Protein AF-0000000075579201 (afdb_homodimer)

Secondary structure (DSSP, 8-state):
-PEEEEEEEEES-TTSTTPPEEEEEEEE--SPPB-HHHHHHHHHTT-SS-HHHHHHHHHHHHHHHHHHHHTT--EEETTTEEEEEEEEE--BSSGGG--GGGEEEEEEEEEE-GGG-EES---STT----EEEHHHHHHHHHHTTSS--------/-PEEEEEEEEES-TTSTTPPEEEEEEEE--SPPB-HHHHHHHHHTT-SS-HHHHHHHHHHHHHHHHHHHHTT--EEETTTEEEEEEEEE--BSSGGG--GGGEEEEEEEEEE-GGG-EES---STT----EEEHHHHHHHHHHTTSS--------

Foldseek 3Di:
DAWEWEKDWDAPDPVDPPHDIDIDIDTDDDDDDDDLLNVLVVVVVPDPDDSVVSSVVVVVVVVVCVVCQVVVDWDADPPFWIKHKDFDFPDDPDPVPDDPVRGPDMDIDTDTDPPLCLPCPPPDPPNHHHYDYPVRVVVVVVVVVPPPPPPPPPD/DAWEWEKDWDAPDPVDPPHDIDIDIDTDDDDDDDDLLNVLVVVVVPDPDDSVVSSVVVVVVVVVCVVCQVVVDWDADPPFWIKHKDFDFPDDPDPVPDDPVRGPDMDIDTDTDPVPCLPCPPPDPPSHHHYDYPVVVVVVVVVVVPPPPPPPPPD

pLDDT: mean 82.5, std 19.42, range [20.27, 98.06]

InterPro domains:
  IPR000119 Histone-like DNA-binding protein [PTHR33175] (36-120)
  IPR005902 Putative DNA-binding protein, HU-related [TIGR01201] (18-127)
  IPR010992 Integration host factor (IHF)-like DNA-binding domain superfamily [G3DSA:4.10.520.10] (34-120)
  IPR010992 Integration host factor (IHF)-like DNA-binding domain superfamily [SSF47729] (37-117)
  IPR041607 HU domain fused to wHTH, Ig, or Glycine-rich motif [PF18291] (1-119)

Radius of gyration: 24.43 Å; Cα contacts (8 Å, |Δi|>4): 561; chains: 2; bounding box: 94×56×60 Å

Sequence (310 aa):
MSVIFKTVKRPSDPRVENSPKRYYPQLITLGRSVDLKFIAQKIQDRSSLSVGDIKSTIQNFVEKLKEQLLEGKAVNIEGLGVFMLAAKSKGSEKQEDITAKSVDSVRIYFQANKELKITKTATRAGEKLDLISLDDYLKGAADGGNGDIVDDPTAMSVIFKTVKRPSDPRVENSPKRYYPQLITLGRSVDLKFIAQKIQDRSSLSVGDIKSTIQNFVEKLKEQLLEGKAVNIEGLGVFMLAAKSKGSEKQEDITAKSVDSVRIYFQANKELKITKTATRAGEKLDLISLDDYLKGAADGGNGDIVDDPTA

Structure (mmCIF, N/CA/C/O backbone):
data_AF-0000000075579201-model_v1
#
loop_
_entity.id
_entity.type
_entity.pdbx_description
1 polymer 'Viral histone-like protein'
#
loop_
_atom_site.group_PDB
_atom_site.id
_atom_site.type_symbol
_atom_site.label_atom_id
_atom_site.label_alt_id
_atom_site.label_comp_id
_atom_site.label_asym_id
_atom_site.label_entity_id
_atom_site.label_seq_id
_atom_site.pdbx_PDB_ins_code
_atom_site.Cartn_x
_atom_site.Cartn_y
_atom_site.Cartn_z
_atom_site.occupancy
_atom_site.B_iso_or_equiv
_atom_site.auth_seq_id
_atom_site.auth_comp_id
_atom_site.auth_asym_id
_atom_site.auth_atom_id
_atom_site.pdbx_PDB_model_num
ATOM 1 N N . MET A 1 1 ? 22.312 -4.531 -6.254 1 67.44 1 MET A N 1
ATOM 2 C CA . MET A 1 1 ? 22.062 -3.125 -6.555 1 67.44 1 MET A CA 1
ATOM 3 C C . MET A 1 1 ? 21.562 -2.379 -5.32 1 67.44 1 MET A C 1
ATOM 5 O O . MET A 1 1 ? 21.172 -3 -4.332 1 67.44 1 MET A O 1
ATOM 9 N N . SER A 1 2 ? 21.953 -1.063 -5.242 1 80.62 2 SER A N 1
ATOM 10 C CA . SER A 1 2 ? 21.734 -0.195 -4.09 1 80.62 2 SER A CA 1
ATOM 11 C C . SER A 1 2 ? 20.453 0.618 -4.254 1 80.62 2 SER A C 1
ATOM 13 O O . SER A 1 2 ? 19.953 0.787 -5.367 1 80.62 2 SER A O 1
ATOM 15 N N . VAL A 1 3 ? 19.812 0.886 -3.139 1 90.81 3 VAL A N 1
ATOM 16 C CA . VAL A 1 3 ? 18.688 1.815 -3.104 1 90.81 3 VAL A CA 1
ATOM 17 C C . VAL A 1 3 ? 19.219 3.252 -3.072 1 90.81 3 VAL A C 1
ATOM 19 O O . VAL A 1 3 ? 20.109 3.576 -2.299 1 90.81 3 VAL A O 1
ATOM 22 N N . ILE A 1 4 ? 18.703 4.039 -3.951 1 93.5 4 ILE A N 1
ATOM 23 C CA . ILE A 1 4 ? 19.188 5.406 -4.109 1 93.5 4 ILE A CA 1
ATOM 24 C C . ILE A 1 4 ? 18.25 6.367 -3.369 1 93.5 4 ILE A C 1
ATOM 26 O O . ILE A 1 4 ? 17.031 6.207 -3.402 1 93.5 4 ILE A O 1
ATOM 30 N N . PHE A 1 5 ? 18.938 7.34 -2.756 1 95 5 PHE A N 1
ATOM 31 C CA . PHE A 1 5 ? 18.109 8.375 -2.145 1 95 5 PHE A CA 1
ATOM 32 C C . PHE A 1 5 ? 18.562 9.758 -2.586 1 95 5 PHE A C 1
ATOM 34 O O . PHE A 1 5 ? 19.719 9.953 -2.947 1 95 5 PHE A O 1
ATOM 41 N N . LYS A 1 6 ? 17.641 10.68 -2.58 1 96.31 6 LYS A N 1
ATOM 42 C CA . LYS A 1 6 ? 17.922 12.102 -2.77 1 96.31 6 LY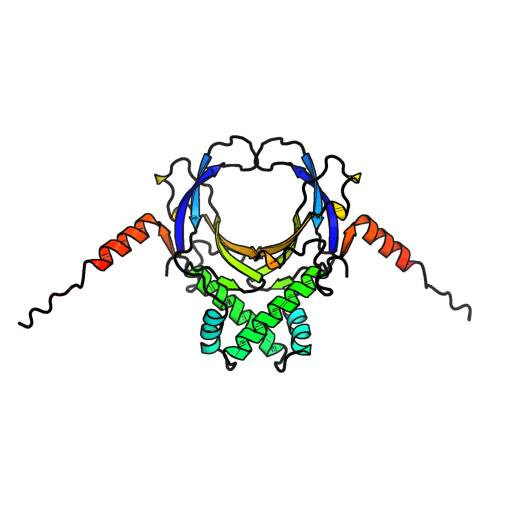S A CA 1
ATOM 43 C C . LYS A 1 6 ? 17.484 12.914 -1.562 1 96.31 6 LYS A C 1
ATOM 45 O O . LYS A 1 6 ? 16.734 12.414 -0.708 1 96.31 6 LYS A O 1
ATOM 50 N N . THR A 1 7 ? 17.969 14.094 -1.478 1 96.62 7 THR A N 1
ATOM 51 C CA . THR A 1 7 ? 17.594 14.969 -0.372 1 96.62 7 THR A CA 1
ATOM 52 C C . THR A 1 7 ? 16.469 15.906 -0.787 1 96.62 7 THR A C 1
ATOM 54 O O . THR A 1 7 ? 16.531 16.547 -1.839 1 96.62 7 THR A O 1
ATOM 57 N N . VAL A 1 8 ? 15.414 15.914 0.035 1 95.75 8 VAL A N 1
ATOM 58 C CA . VAL A 1 8 ? 14.273 16.781 -0.27 1 95.75 8 VAL A CA 1
ATOM 59 C C . VAL A 1 8 ? 13.953 17.656 0.943 1 95.75 8 VAL A C 1
ATOM 61 O O . VAL A 1 8 ? 14.211 17.266 2.084 1 95.75 8 VAL A O 1
ATOM 64 N N . LYS A 1 9 ? 13.43 18.828 0.609 1 94.44 9 LYS A N 1
ATOM 65 C CA . LYS A 1 9 ? 13 19.75 1.657 1 94.44 9 LYS A CA 1
ATOM 66 C C . LYS A 1 9 ? 11.492 19.672 1.874 1 94.44 9 LYS A C 1
ATOM 68 O O . LYS A 1 9 ? 10.711 19.812 0.928 1 94.44 9 LYS A O 1
ATOM 73 N N . ARG A 1 10 ? 11.078 19.328 3.125 1 91.31 10 ARG A N 1
ATOM 74 C CA . ARG A 1 10 ? 9.664 19.203 3.459 1 91.31 10 ARG A CA 1
ATOM 75 C C . ARG A 1 10 ? 9.367 19.828 4.816 1 91.31 10 ARG A C 1
ATOM 77 O O . ARG A 1 10 ? 10.266 19.953 5.656 1 91.31 10 ARG A O 1
ATOM 84 N N . PRO A 1 11 ? 8.148 20.25 4.934 1 86.12 11 PRO A N 1
ATOM 85 C CA . PRO A 1 11 ? 7.801 20.719 6.277 1 86.12 11 PRO A CA 1
ATOM 86 C C . PRO A 1 11 ? 7.98 19.625 7.344 1 86.12 11 PRO A C 1
ATOM 88 O O . PRO A 1 11 ? 7.723 18.453 7.086 1 86.12 11 PRO A O 1
ATOM 91 N N . SER A 1 12 ? 8.477 19.953 8.539 1 82.31 12 SER A N 1
ATOM 92 C CA . SER A 1 12 ? 8.742 19 9.617 1 82.31 12 SER A CA 1
ATOM 93 C C . SER A 1 12 ? 7.453 18.406 10.164 1 82.31 12 SER A C 1
ATOM 95 O O . SER A 1 12 ? 7.438 17.266 10.625 1 82.31 12 SER A O 1
ATOM 97 N N . ASP A 1 13 ? 6.477 19.172 10.18 1 74.62 13 ASP A N 1
ATOM 98 C CA . ASP A 1 13 ? 5.145 18.703 10.57 1 74.62 13 ASP A CA 1
ATOM 99 C C . ASP A 1 13 ? 4.09 19.172 9.57 1 74.62 13 ASP A C 1
ATOM 101 O O . ASP A 1 13 ? 3.682 20.328 9.57 1 74.62 13 ASP A O 1
ATOM 105 N N . PRO A 1 14 ? 3.703 18.203 8.734 1 70.12 14 PRO A N 1
ATOM 106 C CA . PRO A 1 14 ? 2.764 18.594 7.68 1 70.12 14 PRO A CA 1
ATOM 107 C C . PRO A 1 14 ? 1.422 19.062 8.234 1 70.12 14 PRO A C 1
ATOM 109 O O . PRO A 1 14 ? 0.652 19.719 7.52 1 70.12 14 PRO A O 1
ATOM 112 N N . ARG A 1 15 ? 1.251 18.844 9.523 1 65.94 15 ARG A N 1
ATOM 113 C CA . ARG A 1 15 ? -0.019 19.203 10.148 1 65.94 15 ARG A CA 1
ATOM 114 C C . ARG A 1 15 ? 0.004 20.656 10.641 1 65.94 15 ARG A C 1
ATOM 116 O O . ARG A 1 15 ? -1.045 21.234 10.93 1 65.94 15 ARG A O 1
ATOM 123 N N . VAL A 1 16 ? 1.229 21.266 10.922 1 67.19 16 VAL A N 1
ATOM 124 C CA . VAL A 1 16 ? 1.395 22.609 11.445 1 67.19 16 VAL A CA 1
ATOM 125 C C . VAL A 1 16 ? 1.751 23.562 10.305 1 67.19 16 VAL A C 1
ATOM 127 O O . VAL A 1 16 ? 2.756 23.375 9.617 1 67.19 16 VAL A O 1
ATOM 130 N N . GLU A 1 17 ? 0.795 24.469 10.023 1 69.88 17 GLU A N 1
ATOM 131 C CA . GLU A 1 17 ? 1.064 25.469 9 1 69.88 17 GLU A CA 1
ATOM 132 C C . GLU A 1 17 ? 2.371 26.219 9.273 1 69.88 17 GLU A C 1
ATOM 134 O O . GLU A 1 17 ? 2.65 26.578 10.414 1 69.88 17 GLU A O 1
ATOM 139 N N . ASN A 1 18 ? 3.229 26.328 8.242 1 75.69 18 ASN A N 1
ATOM 140 C CA . ASN A 1 18 ? 4.484 27.078 8.258 1 75.69 18 ASN A CA 1
ATOM 141 C C . ASN A 1 18 ? 5.52 26.406 9.156 1 75.69 18 ASN A C 1
ATOM 143 O O . ASN A 1 18 ? 6.355 27.078 9.758 1 75.69 18 ASN A O 1
ATOM 147 N N . SER A 1 19 ? 5.258 25.203 9.453 1 80.69 19 SER A N 1
ATOM 148 C CA . SER A 1 19 ? 6.293 24.484 10.18 1 80.69 19 SER A CA 1
ATOM 149 C C . SER A 1 19 ? 7.652 24.625 9.508 1 80.69 19 SER A C 1
ATOM 151 O O . SER A 1 19 ? 7.734 24.766 8.281 1 80.69 19 SER A O 1
ATOM 153 N N . PRO A 1 20 ? 8.641 24.781 10.406 1 86 20 PRO A N 1
ATOM 154 C CA . PRO A 1 20 ? 9.977 24.859 9.805 1 86 20 PRO A CA 1
ATOM 155 C C . PRO A 1 20 ? 10.266 23.703 8.844 1 86 20 PRO A C 1
ATOM 157 O O . PRO A 1 20 ? 9.859 22.578 9.102 1 86 20 PRO A O 1
ATOM 160 N N . LYS A 1 21 ? 10.766 24.094 7.742 1 91.56 21 LYS A N 1
ATOM 161 C CA . LYS A 1 21 ? 11.141 23.078 6.77 1 91.56 21 LYS A CA 1
ATOM 162 C C . LYS A 1 21 ? 12.445 22.391 7.168 1 91.56 21 LYS A C 1
ATOM 164 O O . LYS A 1 21 ? 13.312 23 7.793 1 91.56 21 LYS A O 1
ATOM 169 N N . ARG A 1 22 ? 12.406 21.047 6.906 1 94.44 22 ARG A N 1
ATOM 170 C CA . ARG A 1 22 ? 13.602 20.234 7.137 1 94.44 22 ARG A CA 1
ATOM 171 C C . ARG A 1 22 ? 13.938 19.406 5.906 1 94.44 22 ARG A C 1
ATOM 173 O O . ARG A 1 22 ? 13.148 19.328 4.965 1 94.44 22 ARG A O 1
ATOM 180 N N . TYR A 1 23 ? 15.219 18.938 6.012 1 96.38 23 TYR A N 1
ATOM 181 C CA . TYR A 1 23 ? 15.672 18.109 4.898 1 96.38 23 TYR A CA 1
ATOM 182 C C . TYR A 1 23 ? 15.539 16.625 5.238 1 96.38 23 TYR A C 1
ATOM 184 O O . TYR A 1 23 ? 15.859 16.203 6.352 1 96.38 23 TYR A O 1
ATOM 192 N N . TYR A 1 24 ? 15 15.844 4.273 1 96.44 24 TYR A N 1
ATOM 193 C CA . TYR A 1 24 ? 14.766 14.414 4.449 1 96.44 24 TYR A CA 1
ATOM 194 C C . TYR A 1 24 ? 15.336 13.617 3.283 1 96.44 24 TYR A C 1
ATOM 196 O O . TYR A 1 24 ? 15.367 14.102 2.148 1 96.44 24 TYR A O 1
ATOM 204 N N . PRO A 1 25 ? 15.797 12.414 3.609 1 95.44 25 PRO A N 1
ATOM 205 C CA . PRO A 1 25 ? 16.125 11.516 2.506 1 95.44 25 PRO A CA 1
ATOM 206 C C . PRO A 1 25 ? 14.898 10.875 1.866 1 95.44 25 PRO A C 1
ATOM 208 O O . PRO A 1 25 ? 14.039 10.344 2.572 1 95.44 25 PRO A O 1
ATOM 211 N N . GLN A 1 26 ? 14.797 10.969 0.574 1 95.88 26 GLN A N 1
ATOM 212 C CA . GLN A 1 26 ? 13.719 10.336 -0.178 1 95.88 26 GLN A CA 1
ATOM 213 C C . GLN A 1 26 ? 14.258 9.266 -1.121 1 95.88 26 GLN A C 1
ATOM 215 O O . GLN A 1 26 ? 15.141 9.539 -1.938 1 95.88 26 GLN A O 1
ATOM 220 N N . LEU A 1 27 ? 13.68 8.109 -0.909 1 93.75 27 LEU A N 1
ATOM 221 C CA . LEU A 1 27 ? 14.117 7.051 -1.812 1 93.75 27 LEU A CA 1
ATOM 222 C C . LEU A 1 27 ? 13.531 7.25 -3.205 1 93.75 27 LEU A C 1
ATOM 224 O O . LEU A 1 27 ? 12.359 7.609 -3.346 1 93.75 27 LEU A O 1
ATOM 228 N N . ILE A 1 28 ? 14.422 7.004 -4.191 1 92.31 28 ILE A N 1
ATOM 229 C CA . ILE A 1 28 ? 13.945 7.152 -5.562 1 92.31 28 ILE A CA 1
ATOM 230 C C . ILE A 1 28 ? 14.312 5.914 -6.375 1 92.31 28 ILE A C 1
ATOM 232 O O . ILE A 1 28 ? 15.289 5.227 -6.062 1 92.31 28 ILE A O 1
ATOM 236 N N . THR A 1 29 ? 13.508 5.562 -7.227 1 91.31 29 THR A N 1
ATOM 237 C CA . THR A 1 29 ? 13.758 4.477 -8.172 1 91.31 29 THR A CA 1
ATOM 238 C C . THR A 1 29 ? 14.25 5.027 -9.508 1 91.31 29 THR A C 1
ATOM 240 O O . THR A 1 29 ? 13.586 5.867 -10.125 1 91.31 29 THR A O 1
ATOM 243 N N . LEU A 1 30 ? 15.5 4.523 -9.812 1 83.75 30 LEU A N 1
ATOM 244 C CA . LEU A 1 30 ? 16.047 4.961 -11.094 1 83.75 30 LEU A CA 1
ATOM 245 C C . LEU A 1 30 ? 15.789 3.928 -12.18 1 83.75 30 LEU A C 1
ATOM 247 O O . LEU A 1 30 ? 16.016 2.73 -11.977 1 83.75 30 LEU A O 1
ATOM 251 N N . GLY A 1 31 ? 15.141 4.312 -13.211 1 81.31 31 GLY A N 1
ATOM 252 C CA . GLY A 1 31 ? 14.852 3.398 -14.305 1 81.31 31 GLY A CA 1
ATOM 253 C C . GLY A 1 31 ? 13.406 2.945 -14.336 1 81.31 31 GLY A C 1
ATOM 254 O O . GLY A 1 31 ? 12.555 3.521 -13.656 1 81.31 31 GLY A O 1
ATOM 255 N N . ARG A 1 32 ? 13.195 1.964 -15.172 1 80.69 32 ARG A N 1
ATOM 256 C CA . ARG A 1 32 ? 11.828 1.502 -15.391 1 80.69 32 ARG A CA 1
ATOM 257 C C . ARG A 1 32 ? 11.383 0.57 -14.266 1 80.69 32 ARG A C 1
ATOM 259 O O . ARG A 1 32 ? 12.203 -0.121 -13.664 1 80.69 32 ARG A O 1
ATOM 266 N N . SER A 1 33 ? 10.172 0.585 -13.914 1 88.5 33 SER A N 1
ATOM 267 C CA . SER A 1 33 ? 9.562 -0.327 -12.953 1 88.5 33 SER A CA 1
ATOM 268 C C . SER A 1 33 ? 9.539 -1.757 -13.477 1 88.5 33 SER A C 1
ATOM 270 O O . SER A 1 33 ? 9.531 -1.975 -14.695 1 88.5 33 SER A O 1
ATOM 272 N N . VAL A 1 34 ? 9.672 -2.643 -12.57 1 95.5 34 VAL A N 1
ATOM 273 C CA . VAL A 1 34 ? 9.547 -4.07 -12.844 1 95.5 34 VAL A CA 1
ATOM 274 C C . VAL A 1 34 ? 8.07 -4.449 -12.938 1 95.5 34 VAL A C 1
ATOM 276 O O . VAL A 1 34 ? 7.25 -3.965 -12.156 1 95.5 34 VAL A O 1
ATOM 279 N N . ASP A 1 35 ? 7.82 -5.297 -13.945 1 96.81 35 ASP A N 1
ATOM 280 C CA . ASP A 1 35 ? 6.43 -5.715 -14.094 1 96.81 35 ASP A CA 1
ATOM 281 C C . ASP A 1 35 ? 6.258 -7.188 -13.734 1 96.81 35 ASP A C 1
ATOM 283 O O . ASP A 1 35 ? 7.219 -7.852 -13.336 1 96.81 35 ASP A O 1
ATOM 287 N N . LEU A 1 36 ? 5.027 -7.637 -13.875 1 97.19 36 LEU A N 1
ATOM 288 C CA . LEU A 1 36 ? 4.676 -8.992 -13.469 1 97.19 36 LEU A CA 1
ATOM 289 C C . LEU A 1 36 ? 5.414 -10.023 -14.312 1 97.19 36 LEU A C 1
ATOM 291 O O . LEU A 1 36 ? 5.797 -11.086 -13.812 1 97.19 36 LEU A O 1
ATOM 295 N N . LYS A 1 37 ? 5.574 -9.742 -15.562 1 97 37 LYS A N 1
ATOM 296 C CA . LYS A 1 37 ? 6.27 -10.68 -16.438 1 97 37 LYS A CA 1
ATOM 297 C C . LYS A 1 37 ? 7.688 -10.945 -15.945 1 97 37 LYS A C 1
ATOM 299 O O . LYS A 1 37 ? 8.125 -12.094 -15.883 1 97 37 LYS A O 1
ATOM 304 N N . PHE A 1 38 ? 8.398 -9.906 -15.672 1 96.5 38 PHE A N 1
ATOM 305 C CA . PHE A 1 38 ? 9.766 -10.031 -15.164 1 96.5 38 PHE A CA 1
ATOM 306 C C . PHE A 1 38 ? 9.789 -10.859 -13.883 1 96.5 38 PHE A C 1
ATOM 308 O O . PHE A 1 38 ? 10.609 -11.781 -13.758 1 96.5 38 PHE A O 1
ATOM 315 N N . ILE A 1 39 ? 8.914 -10.586 -12.969 1 97.19 39 ILE A N 1
ATOM 316 C CA . ILE A 1 39 ? 8.875 -11.281 -11.688 1 97.19 39 ILE A CA 1
ATOM 317 C C . ILE A 1 39 ? 8.539 -12.75 -11.906 1 97.19 39 ILE A C 1
ATOM 319 O O . ILE A 1 39 ? 9.125 -13.633 -11.273 1 97.19 39 ILE A O 1
ATOM 323 N N . ALA A 1 40 ? 7.594 -12.961 -12.805 1 98 40 ALA A N 1
ATOM 324 C CA . ALA A 1 40 ? 7.199 -14.336 -13.102 1 98 40 ALA A CA 1
ATOM 325 C C . ALA A 1 40 ? 8.375 -15.148 -13.641 1 98 40 ALA A C 1
ATOM 327 O O . ALA A 1 40 ? 8.531 -16.328 -13.305 1 98 40 ALA A O 1
ATOM 328 N N . GLN A 1 41 ? 9.18 -14.555 -14.43 1 97.5 41 GLN A N 1
ATOM 329 C CA . GLN A 1 41 ? 10.367 -15.211 -14.961 1 97.5 41 GLN A CA 1
ATOM 330 C C . GLN A 1 41 ? 11.344 -15.57 -13.844 1 97.5 41 GLN A C 1
ATOM 332 O O . GLN A 1 41 ? 11.938 -16.656 -13.852 1 97.5 41 GLN A O 1
ATOM 337 N N . LYS A 1 42 ? 11.469 -14.688 -12.922 1 96.31 42 LYS A N 1
ATOM 338 C CA . LYS A 1 42 ? 12.359 -14.945 -11.789 1 96.31 42 LYS A CA 1
ATOM 339 C C . LYS A 1 42 ? 11.812 -16.078 -10.914 1 96.31 42 LYS A C 1
ATOM 341 O O . LYS A 1 42 ? 12.586 -16.891 -10.391 1 96.31 42 LYS A O 1
ATOM 346 N N . ILE A 1 43 ? 10.539 -16.078 -10.773 1 96.81 43 ILE A N 1
ATOM 347 C CA . ILE A 1 43 ? 9.914 -17.109 -9.961 1 96.81 43 ILE A CA 1
ATOM 348 C C . ILE A 1 43 ? 10.086 -18.469 -10.633 1 96.81 43 ILE A C 1
ATOM 350 O O . ILE A 1 43 ? 10.297 -19.484 -9.953 1 96.81 43 ILE A O 1
ATOM 354 N N . GLN A 1 44 ? 9.953 -18.516 -11.922 1 96.5 44 GLN A N 1
ATOM 355 C CA . GLN A 1 44 ? 10.023 -19.75 -12.68 1 96.5 44 GLN A CA 1
ATOM 356 C C . GLN A 1 44 ? 11.336 -20.484 -12.414 1 96.5 44 GLN A C 1
ATOM 358 O O . GLN A 1 44 ? 11.375 -21.719 -12.43 1 96.5 44 GLN A O 1
ATOM 363 N N . ASP A 1 45 ? 12.375 -19.766 -12.102 1 92.62 45 ASP A N 1
ATOM 364 C CA . ASP A 1 45 ? 13.68 -20.359 -11.828 1 92.62 45 ASP A CA 1
ATOM 365 C C . ASP A 1 45 ? 13.609 -21.344 -10.672 1 92.62 45 ASP A C 1
ATOM 367 O O . ASP A 1 45 ? 14.422 -22.266 -10.578 1 92.62 45 ASP A O 1
ATOM 371 N N . ARG A 1 46 ? 12.555 -21.219 -9.844 1 90.69 46 ARG A N 1
ATOM 372 C CA . ARG A 1 46 ? 12.445 -22.062 -8.656 1 90.69 46 ARG A CA 1
ATOM 373 C C . ARG A 1 46 ? 11.078 -22.75 -8.594 1 90.69 46 ARG A C 1
ATOM 375 O O . ARG A 1 46 ? 10.617 -23.109 -7.516 1 90.69 46 ARG A O 1
ATOM 382 N N . SER A 1 47 ? 10.422 -22.719 -9.648 1 93.56 47 SER A N 1
ATOM 383 C CA . SER A 1 47 ? 9.078 -23.297 -9.68 1 93.56 47 SER A CA 1
ATOM 384 C C . SER A 1 47 ? 8.898 -24.219 -10.875 1 93.56 47 SER A C 1
ATOM 386 O O . SER A 1 47 ? 9.5 -24.016 -11.93 1 93.56 47 SER A O 1
ATOM 388 N N . SER A 1 48 ? 8.047 -25.234 -10.789 1 93.56 48 SER A N 1
ATOM 389 C CA . SER A 1 48 ? 7.711 -26.141 -11.883 1 93.56 48 SER A CA 1
ATOM 390 C C . SER A 1 48 ? 6.637 -25.531 -12.789 1 93.56 48 SER A C 1
ATOM 392 O O . SER A 1 48 ? 6.352 -26.062 -13.859 1 93.56 48 SER A O 1
ATOM 394 N N . LEU A 1 49 ? 6.133 -24.469 -12.414 1 95.75 49 LEU A N 1
ATOM 395 C CA . LEU A 1 49 ? 5.07 -23.828 -13.188 1 95.75 49 LEU A CA 1
ATOM 396 C C . LEU A 1 49 ? 5.656 -23.016 -14.336 1 95.75 49 LEU A C 1
ATOM 398 O O . LEU A 1 49 ? 6.777 -22.516 -14.234 1 95.75 49 LEU A O 1
ATOM 402 N N . SER A 1 50 ? 4.895 -22.906 -15.391 1 95.44 50 SER A N 1
ATOM 403 C CA . SER A 1 50 ? 5.289 -22.047 -16.5 1 95.44 50 SER A CA 1
ATOM 404 C C . SER A 1 50 ? 5.145 -20.578 -16.141 1 95.44 50 SER A C 1
ATOM 406 O O . SER A 1 50 ? 4.426 -20.234 -15.195 1 95.44 50 SER A O 1
ATOM 408 N N . VAL A 1 51 ? 5.816 -19.734 -16.891 1 97.12 51 VAL A N 1
ATOM 409 C CA . VAL A 1 51 ? 5.703 -18.297 -16.719 1 97.12 51 VAL A CA 1
ATOM 410 C C . VAL A 1 51 ? 4.246 -17.859 -16.875 1 97.12 51 VAL A C 1
ATOM 412 O O . VAL A 1 51 ? 3.75 -17.016 -16.125 1 97.12 51 VAL A O 1
ATOM 415 N N . GLY A 1 52 ? 3.545 -18.469 -17.859 1 96.12 52 GLY A N 1
ATOM 416 C CA . GLY A 1 52 ? 2.135 -18.188 -18.078 1 96.12 52 GLY A CA 1
ATOM 417 C C . GLY A 1 52 ? 1.263 -18.547 -16.891 1 96.12 52 GLY A C 1
ATOM 418 O O . GLY A 1 52 ? 0.368 -17.781 -16.516 1 96.12 52 GLY A O 1
ATOM 419 N N . ASP A 1 53 ? 1.518 -19.672 -16.266 1 95.62 53 ASP A N 1
ATOM 420 C CA . ASP A 1 53 ? 0.75 -20.125 -15.109 1 95.62 53 ASP A CA 1
ATOM 421 C C . ASP A 1 53 ? 0.99 -19.203 -13.906 1 95.62 53 ASP A C 1
ATOM 423 O O . ASP A 1 53 ? 0.056 -18.875 -13.172 1 95.62 53 ASP A O 1
ATOM 427 N N . ILE A 1 54 ? 2.252 -18.812 -13.688 1 97.62 54 ILE A N 1
ATOM 428 C CA . ILE A 1 54 ? 2.605 -17.922 -12.586 1 97.62 54 ILE A CA 1
ATOM 429 C C . ILE A 1 54 ? 1.897 -16.578 -12.75 1 97.62 54 ILE A C 1
ATOM 431 O O . ILE A 1 54 ? 1.245 -16.094 -11.82 1 97.62 54 ILE A O 1
ATOM 435 N N . LYS A 1 55 ? 1.953 -16.031 -13.891 1 97.44 55 LYS A N 1
ATOM 436 C CA . LYS A 1 55 ? 1.301 -14.766 -14.172 1 97.44 55 LYS A CA 1
ATOM 437 C C . LYS A 1 55 ? -0.207 -14.859 -13.953 1 97.44 55 LYS A C 1
ATOM 439 O O . LYS A 1 55 ? -0.803 -13.977 -13.32 1 97.44 55 LYS A O 1
ATOM 444 N N . SER A 1 56 ? -0.741 -15.883 -14.469 1 96.5 56 SER A N 1
ATOM 445 C CA . SER A 1 56 ? -2.184 -16.062 -14.344 1 96.5 56 SER A CA 1
ATOM 446 C C . SER A 1 56 ? -2.598 -16.203 -12.883 1 96.5 56 SER A C 1
ATOM 448 O O . SER A 1 56 ? -3.627 -15.664 -12.469 1 96.5 56 SER A O 1
ATOM 450 N N . THR A 1 57 ? -1.854 -16.953 -12.141 1 97.44 57 THR A N 1
ATOM 451 C CA . THR A 1 57 ? -2.152 -17.141 -10.727 1 97.44 57 THR A CA 1
ATOM 452 C C . THR A 1 57 ? -2.111 -15.812 -9.977 1 97.44 57 THR A C 1
ATOM 454 O O . THR A 1 57 ? -3.008 -15.508 -9.188 1 97.44 57 THR A O 1
ATOM 457 N N . ILE A 1 58 ? -1.127 -14.961 -10.227 1 97.69 58 ILE A N 1
ATOM 458 C CA . ILE A 1 58 ? -0.976 -13.68 -9.539 1 97.69 58 ILE A CA 1
ATOM 459 C C . ILE A 1 58 ? -2.084 -12.727 -9.969 1 97.69 58 ILE A C 1
ATOM 461 O O . ILE A 1 58 ? -2.66 -12.016 -9.141 1 97.69 58 ILE A O 1
ATOM 465 N N . GLN A 1 59 ? -2.395 -12.797 -11.227 1 96.38 59 GLN A N 1
ATOM 466 C CA . GLN A 1 59 ? -3.482 -11.953 -11.703 1 96.38 59 GLN A CA 1
ATOM 467 C C . GLN A 1 59 ? -4.816 -12.367 -11.086 1 96.38 59 GLN A C 1
ATOM 469 O O . GLN A 1 59 ? -5.648 -11.516 -10.758 1 96.38 59 GLN A O 1
ATOM 474 N N . ASN A 1 60 ? -5.02 -13.68 -11.016 1 96.94 60 ASN A N 1
ATOM 475 C CA . ASN A 1 60 ? -6.211 -14.172 -10.328 1 96.94 60 ASN A CA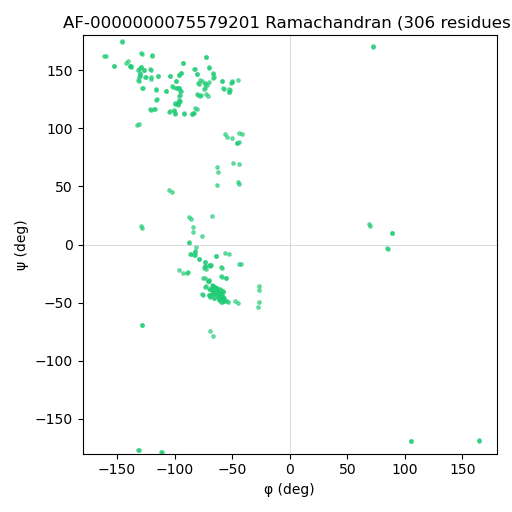 1
ATOM 476 C C . ASN A 1 60 ? -6.242 -13.711 -8.875 1 96.94 60 ASN A C 1
ATOM 478 O O . ASN A 1 60 ? -7.301 -13.367 -8.352 1 96.94 60 ASN A O 1
ATOM 482 N N . PHE A 1 61 ? -5.078 -13.75 -8.258 1 97.44 61 PHE A N 1
ATOM 483 C CA . PHE A 1 61 ? -4.969 -13.266 -6.891 1 97.44 61 PHE A CA 1
ATOM 484 C C . PHE A 1 61 ? -5.387 -11.805 -6.793 1 97.44 61 PHE A C 1
ATOM 486 O O . PHE A 1 61 ? -6.148 -11.43 -5.898 1 97.44 61 PHE A O 1
ATOM 493 N N . VAL A 1 62 ? -4.945 -10.953 -7.711 1 95.31 62 VAL A N 1
ATOM 494 C CA . VAL A 1 62 ? -5.273 -9.531 -7.727 1 95.31 62 VAL A CA 1
ATOM 495 C C . VAL A 1 62 ? -6.785 -9.352 -7.832 1 95.31 62 VAL A C 1
ATOM 497 O O . VAL A 1 62 ? -7.375 -8.547 -7.105 1 95.31 62 VAL A O 1
ATOM 500 N N . GLU A 1 63 ? -7.406 -10.117 -8.68 1 93.75 63 GLU A N 1
ATOM 501 C CA . GLU A 1 63 ? -8.852 -10.016 -8.875 1 93.75 63 GLU A CA 1
ATOM 502 C C . GLU A 1 63 ? -9.609 -10.43 -7.621 1 93.75 63 GLU A C 1
ATOM 504 O O . GLU A 1 63 ? -10.547 -9.75 -7.207 1 93.75 63 GLU A O 1
ATOM 509 N N . LYS A 1 64 ? -9.195 -11.531 -7.043 1 95.06 64 LYS A N 1
ATOM 510 C CA . LYS A 1 64 ? -9.875 -12.008 -5.844 1 95.06 64 LYS A CA 1
ATOM 511 C C . LYS A 1 64 ? -9.625 -11.078 -4.664 1 95.06 64 LYS A C 1
ATOM 513 O O . LYS A 1 64 ? -10.508 -10.891 -3.82 1 95.06 64 LYS A O 1
ATOM 518 N N . LEU A 1 65 ? -8.422 -10.555 -4.559 1 95 65 LEU A N 1
ATOM 519 C CA . LEU A 1 65 ? -8.117 -9.539 -3.553 1 95 65 LEU A CA 1
ATOM 520 C C . LEU A 1 65 ? -9.094 -8.367 -3.645 1 95 65 LEU A C 1
ATOM 522 O O . LEU A 1 65 ? -9.703 -7.988 -2.645 1 95 65 LEU A O 1
ATOM 526 N N . LYS A 1 66 ? -9.258 -7.887 -4.824 1 91.69 66 LYS A N 1
ATOM 527 C CA . LYS A 1 66 ? -10.164 -6.758 -5.039 1 91.69 66 LYS A CA 1
ATOM 528 C C . LYS A 1 66 ? -11.594 -7.113 -4.652 1 91.69 66 LYS A C 1
ATOM 530 O O . LYS A 1 66 ? -12.297 -6.305 -4.047 1 91.69 66 LYS A O 1
ATOM 535 N N . GLU A 1 67 ? -11.969 -8.297 -5.039 1 90.81 67 GLU A N 1
ATOM 536 C CA . GLU A 1 67 ? -13.312 -8.758 -4.703 1 90.81 67 GLU A CA 1
ATOM 537 C C . GLU A 1 67 ? -13.539 -8.75 -3.193 1 90.81 67 GLU A C 1
ATOM 539 O O . GLU A 1 67 ? -14.586 -8.305 -2.717 1 90.81 67 GLU A O 1
ATOM 544 N N . GLN A 1 68 ? -12.555 -9.281 -2.451 1 92.31 68 GLN A N 1
ATOM 545 C CA . GLN A 1 68 ? -12.672 -9.328 -0.998 1 92.31 68 GLN A CA 1
ATOM 546 C C . GLN A 1 68 ? -12.711 -7.926 -0.404 1 92.31 68 GLN A C 1
ATOM 548 O O . GLN A 1 68 ? -13.453 -7.668 0.546 1 92.31 68 GLN A O 1
ATOM 553 N N . LEU A 1 69 ? -11.953 -6.996 -0.922 1 92.06 69 LEU A N 1
ATOM 554 C CA . LEU A 1 69 ? -11.938 -5.621 -0.443 1 92.06 69 LEU A CA 1
ATOM 555 C C . LEU A 1 69 ? -13.281 -4.945 -0.678 1 92.06 69 LEU A C 1
ATOM 557 O O . LEU A 1 69 ? -13.773 -4.215 0.184 1 92.06 69 LEU A O 1
ATOM 561 N N . LEU A 1 70 ? -13.875 -5.219 -1.793 1 87.62 70 LEU A N 1
ATOM 562 C CA . LEU A 1 70 ? -15.156 -4.617 -2.139 1 87.62 70 LEU A CA 1
ATOM 563 C C . LEU A 1 70 ? -16.266 -5.16 -1.25 1 87.62 70 LEU A C 1
ATOM 565 O O . LEU A 1 70 ? -17.344 -4.566 -1.164 1 87.62 70 LEU A O 1
ATOM 569 N N . GLU A 1 71 ? -15.961 -6.266 -0.646 1 87.69 71 GLU A N 1
ATOM 570 C CA . GLU A 1 71 ? -16.906 -6.828 0.319 1 87.69 71 GLU A CA 1
ATOM 571 C C . GLU A 1 71 ? -16.672 -6.258 1.715 1 87.69 71 GLU A C 1
ATOM 573 O O . GLU A 1 71 ? -17.297 -6.684 2.68 1 87.69 71 GLU A O 1
ATOM 578 N N . GLY A 1 72 ? -15.711 -5.348 1.789 1 88.75 72 GLY A N 1
ATOM 579 C CA . GLY A 1 72 ? -15.469 -4.68 3.059 1 88.75 72 GLY A CA 1
ATOM 580 C C . GLY A 1 72 ? -14.477 -5.41 3.939 1 88.75 72 GLY A C 1
ATOM 581 O O . GLY A 1 72 ? -14.367 -5.117 5.133 1 88.75 72 GLY A O 1
ATOM 582 N N . LYS A 1 73 ? -13.836 -6.402 3.396 1 93.06 73 LYS A N 1
ATOM 583 C CA . LYS A 1 73 ? -12.859 -7.176 4.164 1 93.06 73 LYS A CA 1
ATOM 584 C C . LYS A 1 73 ? -11.453 -6.617 3.992 1 93.06 73 LYS A C 1
ATOM 586 O O . LYS A 1 73 ? -11.188 -5.875 3.045 1 93.06 73 LYS A O 1
ATOM 591 N N . ALA A 1 74 ? -10.656 -6.902 4.945 1 95.88 74 ALA A N 1
ATOM 592 C CA . ALA A 1 74 ? -9.211 -6.699 4.82 1 95.88 74 ALA A CA 1
ATOM 593 C C . ALA A 1 74 ? -8.516 -7.992 4.406 1 95.88 74 ALA A C 1
ATOM 595 O O . ALA A 1 74 ? -8.938 -9.086 4.785 1 95.88 74 ALA A O 1
ATOM 596 N N . VAL A 1 75 ? -7.488 -7.824 3.633 1 96.56 75 VAL A N 1
ATOM 597 C CA . VAL A 1 75 ? -6.727 -8.984 3.193 1 96.56 75 VAL A CA 1
ATOM 598 C C . VAL A 1 75 ? -5.293 -8.898 3.717 1 96.56 75 VAL A C 1
ATOM 600 O O . VAL A 1 75 ? -4.555 -7.977 3.361 1 96.56 75 VAL A O 1
ATOM 603 N N . ASN A 1 76 ? -4.934 -9.852 4.551 1 95.81 76 ASN A N 1
ATOM 604 C CA . ASN A 1 76 ? -3.6 -9.883 5.141 1 95.81 76 ASN A CA 1
ATOM 605 C C . ASN A 1 76 ? -2.719 -10.945 4.48 1 95.81 76 ASN A C 1
ATOM 607 O O . ASN A 1 76 ? -2.992 -12.141 4.59 1 95.81 76 ASN A O 1
ATOM 611 N N . ILE A 1 77 ? -1.705 -10.516 3.822 1 95.75 77 ILE A N 1
ATOM 612 C CA . ILE A 1 77 ? -0.735 -11.406 3.205 1 95.75 77 ILE A CA 1
ATOM 613 C C . ILE A 1 77 ? 0.511 -11.508 4.082 1 95.75 77 ILE A C 1
ATOM 615 O O . ILE A 1 77 ? 1.252 -10.531 4.227 1 95.75 77 ILE A O 1
ATOM 619 N N . GLU A 1 78 ? 0.698 -12.664 4.547 1 92.06 78 GLU A N 1
ATOM 620 C CA . GLU A 1 78 ? 1.849 -12.883 5.418 1 92.06 78 GLU A CA 1
ATOM 621 C C . GLU A 1 78 ? 3.15 -12.508 4.715 1 92.06 78 GLU A C 1
ATOM 623 O O . GLU A 1 78 ? 3.361 -12.859 3.553 1 92.06 78 GLU A O 1
ATOM 628 N N . GLY A 1 79 ? 3.973 -11.781 5.465 1 90.19 79 GLY A N 1
ATOM 629 C CA . GLY A 1 79 ? 5.277 -11.391 4.949 1 90.19 79 GLY A CA 1
ATOM 630 C C . GLY A 1 79 ? 5.234 -10.133 4.105 1 90.19 79 GLY A C 1
ATOM 631 O O . GLY A 1 79 ? 6.273 -9.641 3.66 1 90.19 79 GLY A O 1
ATOM 632 N N . LEU A 1 80 ? 4.121 -9.633 3.914 1 93.56 80 LEU A N 1
ATOM 633 C CA . LEU A 1 80 ? 3.988 -8.453 3.07 1 93.56 80 LEU A CA 1
ATOM 634 C C . LEU A 1 80 ? 3.201 -7.355 3.785 1 93.56 80 LEU A C 1
ATOM 636 O O . LEU A 1 80 ? 3.773 -6.352 4.207 1 93.56 80 LEU A O 1
ATOM 640 N N . GLY A 1 81 ? 1.908 -7.617 3.957 1 94.44 81 GLY A N 1
ATOM 641 C CA . GLY A 1 81 ? 1.115 -6.574 4.586 1 94.44 81 GLY A CA 1
ATOM 642 C C . GLY A 1 81 ? -0.378 -6.77 4.41 1 94.44 81 GLY A C 1
ATOM 643 O O . GLY A 1 81 ? -0.825 -7.848 4.012 1 94.44 81 GLY A O 1
ATOM 644 N N . VAL A 1 82 ? -1.078 -5.711 4.766 1 95.31 82 VAL A N 1
ATOM 645 C CA . VAL A 1 82 ? -2.535 -5.766 4.77 1 95.31 82 VAL A CA 1
ATOM 646 C C . VAL A 1 82 ? -3.094 -4.781 3.744 1 95.31 82 VAL A C 1
ATOM 648 O O . VAL A 1 82 ? -2.654 -3.631 3.676 1 95.31 82 VAL A O 1
ATOM 651 N N . PHE A 1 83 ? -4.066 -5.277 2.945 1 95.06 83 PHE A N 1
ATOM 652 C CA . PHE A 1 83 ? -4.801 -4.449 1.996 1 95.06 83 PHE A CA 1
ATOM 653 C C . PHE A 1 83 ? -6.18 -4.098 2.539 1 95.06 83 PHE A C 1
ATOM 655 O O . PHE A 1 83 ? -6.879 -4.957 3.08 1 95.06 83 PHE A O 1
ATOM 662 N N . MET A 1 84 ? -6.52 -2.877 2.371 1 93.88 84 MET A N 1
ATOM 663 C CA . MET A 1 84 ? -7.809 -2.352 2.812 1 93.88 84 MET A CA 1
ATOM 664 C C . MET A 1 84 ? -8.312 -1.276 1.859 1 93.88 84 MET A C 1
ATOM 666 O O . MET A 1 84 ? -7.641 -0.933 0.888 1 93.88 84 MET A O 1
ATOM 670 N N . LEU A 1 85 ? -9.539 -0.837 2.139 1 91.88 85 LEU A N 1
ATOM 671 C CA . LEU A 1 85 ? -10.07 0.295 1.388 1 91.88 85 LEU A CA 1
ATOM 672 C C . LEU A 1 85 ? -10.031 1.57 2.225 1 91.88 85 LEU A C 1
ATOM 674 O O . LEU A 1 85 ? -10.203 1.523 3.443 1 91.88 85 LEU A O 1
ATOM 678 N N . ALA A 1 86 ? -9.797 2.615 1.584 1 91.56 86 ALA A N 1
ATOM 679 C CA . ALA A 1 86 ? -9.836 3.934 2.213 1 91.56 86 ALA A CA 1
ATOM 680 C C . ALA A 1 86 ? -10.789 4.867 1.468 1 91.56 86 ALA A C 1
ATOM 682 O O . ALA A 1 86 ? -10.852 4.844 0.236 1 91.56 86 ALA A O 1
ATOM 683 N N . ALA A 1 87 ? -11.469 5.707 2.197 1 90.5 87 ALA A N 1
ATOM 684 C CA . ALA A 1 87 ? -12.43 6.648 1.624 1 90.5 87 ALA A CA 1
ATOM 685 C C . ALA A 1 87 ? -11.789 8.016 1.401 1 90.5 87 ALA A C 1
ATOM 687 O O . ALA A 1 87 ? -11.031 8.5 2.246 1 90.5 87 ALA A O 1
ATOM 688 N N . LYS A 1 88 ? -12.078 8.484 0.258 1 90.19 88 LYS A N 1
ATOM 689 C CA . LYS A 1 88 ? -11.805 9.891 0.012 1 90.19 88 LYS A CA 1
ATOM 690 C C . LYS A 1 88 ? -13.039 10.742 0.273 1 90.19 88 LYS A C 1
ATOM 692 O O . LYS A 1 88 ? -14.141 10.406 -0.173 1 90.19 88 LYS A O 1
ATOM 697 N N . SER A 1 89 ? -12.836 11.844 1.031 1 91.44 89 SER A N 1
ATOM 698 C CA . SER A 1 89 ? -13.961 12.695 1.395 1 91.44 89 SER A CA 1
ATOM 699 C C . SER A 1 89 ? -13.516 14.141 1.621 1 91.44 89 SER A C 1
ATOM 701 O O . SER A 1 89 ? -12.359 14.391 1.967 1 91.44 89 SER A O 1
ATOM 703 N N . LYS A 1 90 ? -14.445 15.109 1.429 1 91.06 90 LYS A N 1
ATOM 704 C CA . LYS A 1 90 ? -14.18 16.516 1.719 1 91.06 90 LYS A CA 1
ATOM 705 C C . LYS A 1 90 ? -14.469 16.844 3.182 1 91.06 90 LYS A C 1
ATOM 707 O O . LYS A 1 90 ? -14.086 17.906 3.676 1 91.06 90 LYS A O 1
ATOM 712 N N . GLY A 1 91 ? -15.031 15.852 3.766 1 93.5 91 GLY A N 1
ATOM 713 C CA . GLY A 1 91 ? -15.383 16.078 5.156 1 93.5 91 GLY A CA 1
ATOM 714 C C . GLY A 1 91 ? -16.562 17.016 5.332 1 93.5 91 GLY A C 1
ATOM 715 O O . GLY A 1 91 ? -17.094 17.531 4.348 1 93.5 91 GLY A O 1
ATOM 716 N N . SER A 1 92 ? -17.094 17.141 6.582 1 95.44 92 SER A N 1
ATOM 717 C CA . SER A 1 92 ? -18.188 18.031 6.938 1 95.44 92 SER A CA 1
ATOM 718 C C . SER A 1 92 ? -17.984 18.641 8.32 1 95.44 92 SER A C 1
ATOM 720 O O . SER A 1 92 ? -17.234 18.094 9.133 1 95.44 92 SER A O 1
ATOM 722 N N . GLU A 1 93 ? -18.578 19.734 8.555 1 94.88 93 GLU A N 1
ATOM 723 C CA . GLU A 1 93 ? -18.469 20.391 9.844 1 94.88 93 GLU A CA 1
ATOM 724 C C . GLU A 1 93 ? -19.281 19.672 10.914 1 94.88 93 GLU A C 1
ATOM 726 O O . GLU A 1 93 ? -18.906 19.688 12.094 1 94.88 93 GLU A O 1
ATOM 731 N N . LYS A 1 94 ? -20.328 19.047 10.453 1 95.5 94 LYS A N 1
ATOM 732 C CA . LYS A 1 94 ? -21.203 18.375 11.406 1 95.5 94 LYS A CA 1
ATOM 733 C C . LYS A 1 94 ? -21.172 16.859 11.203 1 95.5 94 LYS A C 1
ATOM 735 O O . LYS A 1 94 ? -21.141 16.391 10.062 1 95.5 94 LYS A O 1
ATOM 740 N N . GLN A 1 95 ? -21.281 16.156 12.336 1 95.31 95 GLN A N 1
ATOM 741 C CA . GLN A 1 95 ? -21.25 14.695 12.32 1 95.31 95 GLN A CA 1
ATOM 742 C C . GLN A 1 95 ? -22.453 14.125 11.578 1 95.31 95 GLN A C 1
ATOM 744 O O . GLN A 1 95 ? -22.328 13.141 10.844 1 95.31 95 GLN A O 1
ATOM 749 N N . GLU A 1 96 ? -23.562 14.703 11.727 1 94.5 96 GLU A N 1
ATOM 750 C CA . GLU A 1 96 ? -24.828 14.203 11.164 1 94.5 96 GLU A CA 1
ATOM 751 C C . GLU A 1 96 ? -24.828 14.32 9.648 1 94.5 96 GLU A C 1
ATOM 753 O O . GLU A 1 96 ? -25.625 13.664 8.969 1 94.5 96 GLU A O 1
ATOM 758 N N . ASP A 1 97 ? -23.938 15.148 9.117 1 96.25 97 ASP A N 1
ATOM 759 C CA . ASP A 1 97 ? -23.875 15.383 7.68 1 96.25 97 ASP A CA 1
ATOM 760 C C . ASP A 1 97 ? -23.078 14.281 6.977 1 96.25 97 ASP A C 1
ATOM 762 O O . ASP A 1 97 ? -23.125 14.172 5.75 1 96.25 97 ASP A O 1
ATOM 766 N N . ILE A 1 98 ? -22.453 13.445 7.738 1 96.44 98 ILE A N 1
ATOM 767 C CA . ILE A 1 98 ? -21.656 12.375 7.148 1 96.44 98 ILE A CA 1
ATOM 768 C C . ILE A 1 98 ? -22.562 11.195 6.801 1 96.44 98 ILE A C 1
ATOM 770 O O . ILE A 1 98 ? -23.156 10.578 7.688 1 96.44 98 ILE A O 1
ATOM 774 N N . THR A 1 99 ? -22.688 10.945 5.52 1 93.88 99 THR A N 1
ATOM 775 C CA . THR A 1 99 ? -23.438 9.828 4.973 1 93.88 99 THR A CA 1
ATOM 776 C C . THR A 1 99 ? -22.609 9.086 3.92 1 93.88 99 THR A C 1
ATOM 778 O O . THR A 1 99 ? -21.438 9.398 3.709 1 93.88 99 THR A O 1
ATOM 781 N N . ALA A 1 100 ? -23.25 8.102 3.332 1 90.5 100 ALA A N 1
ATOM 782 C CA . ALA A 1 100 ? -22.594 7.371 2.256 1 90.5 100 ALA A CA 1
ATOM 783 C C . ALA A 1 100 ? -22.234 8.305 1.105 1 90.5 100 ALA A C 1
ATOM 785 O O . ALA A 1 100 ? -21.219 8.094 0.419 1 90.5 100 ALA A O 1
ATOM 786 N N . LYS A 1 101 ? -22.969 9.344 0.979 1 90.25 101 LYS A N 1
ATOM 787 C CA . LYS A 1 101 ? -22.75 10.297 -0.106 1 90.25 101 LYS A CA 1
ATOM 788 C C . LYS A 1 101 ? -21.5 11.141 0.135 1 90.25 101 LYS A C 1
ATOM 790 O O . LYS A 1 101 ? -20.984 11.773 -0.789 1 90.25 101 LYS A O 1
ATOM 795 N N . SER A 1 102 ? -21.062 11.172 1.355 1 92.62 102 SER A N 1
ATOM 796 C CA . SER A 1 102 ? -19.906 11.977 1.713 1 92.62 102 SER A CA 1
ATOM 797 C C . SER A 1 102 ? -18.609 11.336 1.194 1 92.62 102 SER A C 1
ATOM 799 O O . SER A 1 102 ? -17.562 11.977 1.162 1 92.62 102 SER A O 1
ATOM 801 N N . VAL A 1 103 ? -18.719 10.07 0.818 1 89.94 103 VAL A N 1
ATOM 802 C CA . VAL A 1 103 ? -17.562 9.391 0.254 1 89.94 103 VAL A CA 1
ATOM 803 C C . VAL A 1 103 ? -17.469 9.68 -1.241 1 89.94 103 VAL A C 1
ATOM 805 O O . VAL A 1 103 ? -18.297 9.227 -2.025 1 89.94 103 VAL A O 1
ATOM 808 N N . ASP A 1 104 ? -16.469 10.391 -1.549 1 88 104 ASP A N 1
ATOM 809 C CA . ASP A 1 104 ? -16.281 10.773 -2.947 1 88 104 ASP A CA 1
ATOM 810 C C . ASP A 1 104 ? -15.742 9.602 -3.764 1 88 104 ASP A C 1
ATOM 812 O O . ASP A 1 104 ? -16.141 9.406 -4.914 1 88 104 ASP A O 1
ATOM 816 N N . SER A 1 105 ? -14.812 8.906 -3.205 1 87.19 105 SER A N 1
ATOM 817 C CA . SER A 1 105 ? -14.203 7.75 -3.846 1 87.19 105 SER A CA 1
ATOM 818 C C . SER A 1 105 ? -13.5 6.859 -2.824 1 87.19 105 SER A C 1
ATOM 820 O O . SER A 1 105 ? -13.336 7.246 -1.666 1 87.19 105 SER A O 1
ATOM 822 N N . VAL A 1 106 ? -13.273 5.699 -3.268 1 88.5 106 VAL A N 1
ATOM 823 C CA . VAL A 1 106 ? -12.531 4.758 -2.438 1 88.5 106 VAL A CA 1
ATOM 824 C C . VAL A 1 106 ? -11.266 4.309 -3.174 1 88.5 106 VAL A C 1
ATOM 826 O O . VAL A 1 106 ? -11.227 4.309 -4.406 1 88.5 106 VAL A O 1
ATOM 829 N N . ARG A 1 107 ? -10.258 3.982 -2.422 1 89.81 107 ARG A N 1
ATOM 830 C CA . ARG A 1 107 ? -9.008 3.479 -2.979 1 89.81 107 ARG A CA 1
ATOM 831 C C . ARG A 1 107 ? -8.453 2.332 -2.139 1 89.81 107 ARG A C 1
ATOM 833 O O . ARG A 1 107 ? -8.789 2.203 -0.958 1 89.81 107 ARG A O 1
ATOM 840 N N . ILE A 1 108 ? -7.695 1.524 -2.857 1 93 108 ILE A N 1
ATOM 841 C CA . ILE A 1 108 ? -7 0.479 -2.115 1 93 108 ILE A CA 1
ATOM 842 C C . ILE A 1 108 ? -5.844 1.091 -1.323 1 93 108 ILE A C 1
ATOM 844 O O . ILE A 1 108 ? -5.117 1.946 -1.834 1 93 108 ILE A O 1
ATOM 848 N N . TYR A 1 109 ? -5.852 0.638 -0.167 1 91.88 109 TYR A N 1
ATOM 849 C CA . TYR A 1 109 ? -4.82 1.036 0.785 1 91.88 109 TYR A CA 1
ATOM 850 C C . TYR A 1 109 ? -4.047 -0.176 1.289 1 91.88 109 TYR A C 1
ATOM 852 O O . TYR A 1 109 ? -4.629 -1.236 1.528 1 91.88 109 TYR A O 1
ATOM 860 N N . PHE A 1 110 ? -2.727 0.055 1.457 1 94.56 110 PHE A N 1
ATOM 861 C CA . PHE A 1 110 ? -1.85 -1.026 1.889 1 94.56 110 PHE A CA 1
ATOM 862 C C . PHE A 1 110 ? -1.037 -0.61 3.109 1 94.56 110 PHE A C 1
ATOM 864 O O . PHE A 1 110 ? -0.473 0.485 3.141 1 94.56 110 PHE A O 1
ATOM 871 N N . GLN A 1 111 ? -0.995 -1.54 4.102 1 91.94 111 GLN A N 1
ATOM 872 C CA . GLN A 1 111 ? -0.145 -1.383 5.277 1 91.94 111 GLN A CA 1
ATOM 873 C C . GLN A 1 111 ? 0.843 -2.539 5.402 1 91.94 111 GLN A C 1
ATOM 875 O O . GLN A 1 111 ? 0.445 -3.68 5.641 1 91.94 111 GLN A O 1
ATOM 880 N N . ALA A 1 112 ? 2.129 -2.195 5.289 1 91.94 112 ALA A N 1
ATOM 881 C CA . ALA A 1 112 ? 3.168 -3.221 5.379 1 91.94 112 ALA A CA 1
ATOM 882 C C . ALA A 1 112 ? 3.221 -3.822 6.781 1 91.94 112 ALA A C 1
ATOM 884 O O . ALA A 1 112 ? 3.035 -3.117 7.773 1 91.94 112 ALA A O 1
ATOM 885 N N . ASN A 1 113 ? 3.488 -5.176 6.832 1 85.38 113 ASN A N 1
ATOM 886 C CA . ASN A 1 113 ? 3.742 -5.805 8.125 1 85.38 113 ASN A CA 1
ATOM 887 C C . ASN A 1 113 ? 5.082 -5.359 8.711 1 85.38 113 ASN A C 1
ATOM 889 O O . ASN A 1 113 ? 5.969 -4.922 7.973 1 85.38 113 ASN A O 1
ATOM 893 N N . LYS A 1 114 ? 5.316 -5.074 10 1 68.75 114 LYS A N 1
ATOM 894 C CA . LYS A 1 114 ? 6.512 -4.57 10.664 1 68.75 114 LYS A CA 1
ATOM 895 C C . LYS A 1 114 ? 7.766 -5.281 10.164 1 68.75 114 LYS A C 1
ATOM 897 O O . LYS A 1 114 ? 8.867 -4.727 10.219 1 68.75 114 LYS A O 1
ATOM 902 N N . GLU A 1 115 ? 7.75 -6.379 9.531 1 58.53 115 GLU A N 1
ATOM 903 C CA . GLU A 1 115 ? 8.914 -7.215 9.273 1 58.53 115 GLU A CA 1
ATOM 904 C C . GLU A 1 115 ? 9.82 -6.598 8.203 1 58.53 115 GLU A C 1
ATOM 906 O O . GLU A 1 115 ? 11.031 -6.832 8.195 1 58.53 115 GLU A O 1
ATOM 911 N N . LEU A 1 116 ? 9.352 -5.969 7.191 1 57.44 116 LEU A N 1
ATOM 912 C CA . LEU A 1 116 ? 10.398 -5.566 6.258 1 57.44 116 LEU A CA 1
ATOM 913 C C . LEU A 1 116 ? 11.172 -4.367 6.793 1 57.44 116 LEU A C 1
ATOM 915 O O . LEU A 1 116 ? 11.867 -3.684 6.035 1 57.44 116 LEU A O 1
ATOM 919 N N . LYS A 1 117 ? 10.852 -4.035 8.047 1 52.31 117 LYS A N 1
ATOM 920 C CA . LYS A 1 117 ? 11.742 -2.971 8.508 1 52.31 117 LYS A CA 1
ATOM 921 C C . LYS A 1 117 ? 13.203 -3.322 8.234 1 52.31 117 LYS A C 1
ATOM 923 O O . LYS A 1 117 ? 13.758 -4.219 8.875 1 52.31 117 LYS A O 1
ATOM 928 N N . ILE A 1 118 ? 13.586 -3.328 7.055 1 51.62 118 ILE A N 1
ATOM 929 C CA . ILE A 1 118 ? 15 -3.471 6.727 1 51.62 118 ILE A CA 1
ATOM 930 C C . ILE A 1 118 ? 15.836 -2.562 7.625 1 51.62 118 ILE A C 1
ATOM 932 O O . ILE A 1 118 ? 15.758 -1.336 7.523 1 51.62 118 ILE A O 1
ATOM 936 N N . THR A 1 119 ? 15.609 -2.742 8.867 1 48.47 119 THR A N 1
ATOM 937 C CA . THR A 1 119 ? 16.5 -1.935 9.688 1 48.47 119 THR A CA 1
ATOM 938 C C . THR A 1 119 ? 17.953 -2.133 9.258 1 48.47 119 THR A C 1
ATOM 940 O O . THR A 1 119 ? 18.297 -3.15 8.656 1 48.47 119 THR A O 1
ATOM 943 N N . LYS A 1 120 ? 18.688 -1.013 9.234 1 48.03 120 LYS A N 1
ATOM 944 C CA . LYS A 1 120 ? 20.125 -1.002 8.984 1 48.03 120 LYS A CA 1
ATOM 945 C C . LYS A 1 120 ? 20.766 -2.32 9.406 1 48.03 120 LYS A C 1
ATOM 947 O O . LYS A 1 120 ? 21.719 -2.783 8.773 1 48.03 120 LYS A O 1
ATOM 952 N N . THR A 1 121 ? 20.453 -2.721 10.602 1 41.44 121 THR A N 1
ATOM 953 C CA . THR A 1 121 ? 21.172 -3.877 11.117 1 41.44 121 THR A CA 1
ATOM 954 C C . THR A 1 121 ? 20.531 -5.176 10.641 1 41.44 121 THR A C 1
ATOM 956 O O . THR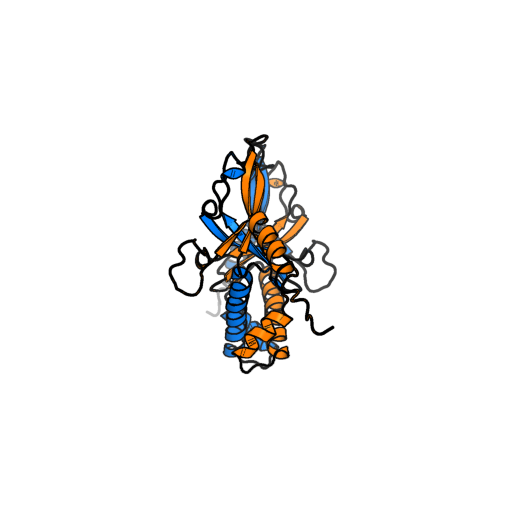 A 1 121 ? 19.859 -5.859 11.406 1 41.44 121 THR A O 1
ATOM 959 N N . ALA A 1 122 ? 19.703 -5.062 9.781 1 42.47 122 ALA A N 1
ATOM 960 C CA . ALA A 1 122 ? 19.125 -6.375 9.5 1 42.47 122 ALA A CA 1
ATOM 961 C C . ALA A 1 122 ? 20.219 -7.441 9.414 1 42.47 122 ALA A C 1
ATOM 963 O O . ALA A 1 122 ? 21.172 -7.293 8.648 1 42.47 122 ALA A O 1
ATOM 964 N N . THR A 1 123 ? 20.453 -8.109 10.453 1 37.81 123 THR A N 1
ATOM 965 C CA . THR A 1 123 ? 21.297 -9.258 10.766 1 37.81 123 THR A CA 1
ATOM 966 C C . THR A 1 123 ? 21.109 -10.367 9.734 1 37.81 123 THR A C 1
ATOM 968 O O . THR A 1 123 ? 21.969 -11.227 9.57 1 37.81 123 THR A O 1
ATOM 971 N N . ARG A 1 124 ? 19.875 -10.781 9.375 1 40.94 124 ARG A N 1
ATOM 972 C CA . ARG A 1 124 ? 20.078 -11.992 8.586 1 40.94 124 ARG A CA 1
ATOM 973 C C . ARG A 1 124 ? 20.688 -11.664 7.234 1 40.94 124 ARG A C 1
ATOM 975 O O . ARG A 1 124 ? 20.359 -10.648 6.621 1 40.94 124 ARG A O 1
ATOM 982 N N . ALA A 1 125 ? 21.781 -12.266 6.773 1 42.19 125 ALA A N 1
ATOM 983 C CA . ALA A 1 125 ? 22.703 -12.258 5.641 1 42.19 125 ALA A CA 1
ATOM 984 C C . ALA A 1 125 ? 22.031 -11.75 4.375 1 42.19 125 ALA A C 1
ATOM 986 O O . ALA A 1 125 ? 22.625 -11.023 3.582 1 42.19 125 ALA A O 1
ATOM 987 N N . GLY A 1 126 ? 20.766 -12 3.955 1 45.81 126 GLY A N 1
ATOM 988 C CA . GLY A 1 126 ? 20.156 -11.82 2.645 1 45.81 126 GLY A CA 1
ATOM 989 C C . GLY A 1 126 ? 19.469 -10.484 2.484 1 45.81 126 GLY A C 1
ATOM 990 O O . GLY A 1 126 ? 19.031 -10.133 1.386 1 45.81 126 GLY A O 1
A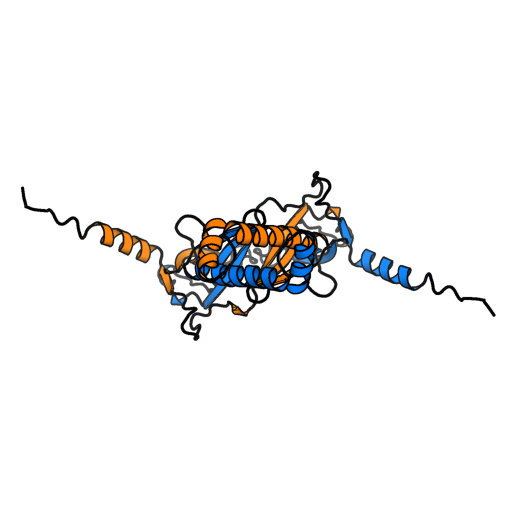TOM 991 N N . GLU A 1 127 ? 19.016 -9.797 3.559 1 55.88 127 GLU A N 1
ATOM 992 C CA . GLU A 1 127 ? 18.219 -8.578 3.398 1 55.88 127 GLU A CA 1
ATOM 993 C C . GLU A 1 127 ? 19.062 -7.336 3.641 1 55.88 127 GLU A C 1
ATOM 995 O O . GLU A 1 127 ? 18.719 -6.496 4.469 1 55.88 127 GLU A O 1
ATOM 1000 N N . LYS A 1 128 ? 20.125 -7.324 3.121 1 63.19 128 LYS A N 1
ATOM 1001 C CA . LYS A 1 128 ? 20.984 -6.152 3.322 1 63.19 128 LYS A CA 1
ATOM 1002 C C . LYS A 1 128 ? 20.578 -5.012 2.391 1 63.19 128 LYS A C 1
ATOM 1004 O O . LYS A 1 128 ? 20.344 -5.23 1.199 1 63.19 128 LYS A O 1
ATOM 1009 N N . LEU A 1 129 ? 20.109 -3.83 2.969 1 78.31 129 LEU A N 1
ATOM 1010 C CA . LEU A 1 129 ? 19.797 -2.629 2.201 1 78.31 129 LEU A CA 1
ATOM 1011 C C . LEU A 1 129 ? 21 -1.708 2.115 1 78.31 129 LEU A C 1
ATOM 1013 O O . LEU A 1 129 ? 21.594 -1.355 3.137 1 78.31 129 LEU A O 1
ATOM 1017 N N . ASP A 1 130 ? 21.578 -1.544 0.933 1 83.81 130 ASP A N 1
ATOM 1018 C CA . ASP A 1 130 ? 22.641 -0.562 0.687 1 83.81 130 ASP A CA 1
ATOM 1019 C C . AS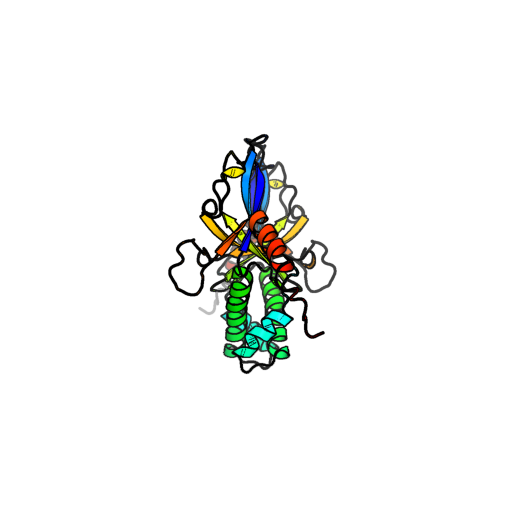P A 1 130 ? 22.047 0.735 0.13 1 83.81 130 ASP A C 1
ATOM 1021 O O . ASP A 1 130 ? 21.406 0.733 -0.923 1 83.81 130 ASP A O 1
ATOM 1025 N N . LEU A 1 131 ? 22.359 1.846 0.874 1 90.31 131 LEU A N 1
ATOM 1026 C CA . LEU A 1 131 ? 21.844 3.146 0.462 1 90.31 131 LEU A CA 1
ATOM 1027 C C . LEU A 1 131 ? 22.953 4.012 -0.125 1 90.31 131 LEU A C 1
ATOM 1029 O O . LEU A 1 131 ? 24.031 4.105 0.448 1 90.31 131 LEU A O 1
ATOM 1033 N N . ILE A 1 132 ? 22.688 4.582 -1.243 1 90.56 132 ILE A N 1
ATOM 1034 C CA . ILE A 1 132 ? 23.641 5.484 -1.868 1 90.56 132 ILE A CA 1
ATOM 1035 C C . ILE A 1 132 ? 22.953 6.777 -2.279 1 90.56 132 ILE A C 1
ATOM 1037 O O . ILE A 1 132 ? 21.812 6.75 -2.77 1 90.56 132 ILE A O 1
ATOM 1041 N N . SER A 1 133 ? 23.641 7.867 -2.098 1 93.56 133 SER A N 1
ATOM 1042 C CA . SER A 1 133 ? 23.047 9.141 -2.512 1 93.56 133 SER A CA 1
ATOM 1043 C C . SER A 1 133 ? 22.969 9.242 -4.031 1 93.56 133 SER A C 1
ATOM 1045 O O . SER A 1 133 ? 23.797 8.68 -4.742 1 93.56 133 SER A O 1
ATOM 1047 N N . LEU A 1 134 ? 22 9.992 -4.477 1 93.69 134 LEU A N 1
ATOM 1048 C CA . LEU A 1 134 ? 21.859 10.219 -5.914 1 93.69 134 LEU A CA 1
ATOM 1049 C C . LEU A 1 134 ? 23.125 10.836 -6.496 1 93.69 134 LEU A C 1
ATOM 1051 O O . LEU A 1 134 ? 23.578 10.445 -7.578 1 93.69 134 LEU A O 1
ATOM 1055 N N . ASP A 1 135 ? 23.641 11.812 -5.801 1 91.56 135 ASP A N 1
ATOM 1056 C CA . ASP A 1 135 ? 24.844 12.484 -6.258 1 91.56 135 ASP A CA 1
ATOM 1057 C C . ASP A 1 135 ? 26 11.492 -6.441 1 91.56 135 ASP A C 1
ATOM 1059 O O . ASP A 1 135 ? 26.703 11.523 -7.453 1 91.56 135 ASP A O 1
ATOM 1063 N N . ASP A 1 136 ? 26.188 10.695 -5.457 1 90.31 136 ASP A N 1
ATOM 1064 C CA . ASP A 1 136 ? 27.25 9.695 -5.516 1 90.31 136 ASP A CA 1
ATOM 1065 C C . ASP A 1 136 ? 27 8.688 -6.637 1 90.31 136 ASP A C 1
ATOM 1067 O O . ASP A 1 136 ? 27.938 8.234 -7.289 1 90.31 136 ASP A O 1
ATOM 1071 N N . TYR A 1 137 ? 25.766 8.359 -6.812 1 88.94 137 TYR A N 1
ATOM 1072 C CA . TYR A 1 137 ? 25.391 7.43 -7.875 1 88.94 137 TYR A CA 1
ATOM 1073 C C . TYR A 1 137 ? 25.734 8.008 -9.242 1 88.94 137 TYR A C 1
ATOM 1075 O O . TYR A 1 137 ? 26.266 7.309 -10.102 1 88.94 137 TYR A O 1
ATOM 1083 N N . LEU A 1 138 ? 25.422 9.234 -9.43 1 89.69 138 LEU A N 1
ATOM 1084 C CA . LEU A 1 138 ? 25.641 9.891 -10.711 1 89.69 138 LEU A CA 1
ATOM 1085 C C . LEU A 1 138 ? 27.125 10.117 -10.969 1 89.69 138 LEU A C 1
ATOM 1087 O O . LEU A 1 138 ? 27.578 10.078 -12.117 1 89.69 138 LEU A O 1
ATOM 1091 N N . LYS A 1 139 ? 27.891 10.32 -10.031 1 87.62 139 LYS A N 1
ATOM 1092 C CA . LYS A 1 139 ? 29.344 10.477 -10.156 1 87.62 139 LYS A CA 1
ATOM 1093 C C . LYS A 1 139 ? 30 9.164 -10.547 1 87.62 139 LYS A C 1
ATOM 1095 O O . LYS A 1 139 ? 30.938 9.148 -11.352 1 87.62 139 LYS A O 1
ATOM 1100 N N . GLY A 1 140 ? 29.578 8.148 -9.914 1 77.44 140 GLY A N 1
ATOM 1101 C CA . GLY A 1 140 ? 30.125 6.848 -10.273 1 77.44 140 GLY A CA 1
ATOM 1102 C C . GLY A 1 140 ? 29.75 6.41 -11.672 1 77.44 140 GLY A C 1
ATOM 1103 O O . GLY A 1 140 ? 30.547 5.785 -12.375 1 77.44 140 GLY A O 1
ATOM 1104 N N . ALA A 1 141 ? 28.594 6.711 -12.094 1 66.38 141 ALA A N 1
ATOM 1105 C CA . ALA A 1 141 ? 28.156 6.391 -13.445 1 66.38 141 ALA A CA 1
ATOM 1106 C C . ALA A 1 141 ? 28.938 7.188 -14.484 1 66.38 141 ALA A C 1
ATOM 1108 O O . ALA A 1 141 ? 29.203 6.699 -15.586 1 66.38 141 ALA A O 1
ATOM 1109 N N . ALA A 1 142 ? 29.281 8.383 -14.195 1 60.62 142 ALA A N 1
ATOM 1110 C CA . ALA A 1 142 ? 30.062 9.227 -15.094 1 60.62 142 ALA A CA 1
ATOM 1111 C C . ALA A 1 142 ? 31.5 8.734 -15.203 1 60.62 142 ALA A C 1
ATOM 1113 O O . ALA A 1 142 ? 32.094 8.766 -16.281 1 60.62 142 ALA A O 1
ATOM 1114 N N . ASP A 1 143 ? 32.031 8.398 -14.133 1 58 143 ASP A N 1
ATOM 1115 C CA . ASP A 1 143 ? 33.406 7.941 -14.117 1 58 143 ASP A CA 1
ATOM 1116 C C . ASP A 1 143 ? 33.562 6.574 -14.781 1 58 143 ASP A C 1
ATOM 1118 O O . ASP A 1 143 ? 34.594 6.242 -15.32 1 58 143 ASP A O 1
ATOM 1122 N N . GLY A 1 144 ? 32.562 5.723 -14.727 1 52.25 144 GLY A N 1
ATOM 1123 C CA . GLY A 1 144 ? 32.625 4.41 -15.352 1 52.25 144 GLY A CA 1
ATOM 1124 C C . GLY A 1 144 ? 32.5 4.461 -16.859 1 52.25 144 GLY A C 1
ATOM 1125 O O . GLY A 1 144 ? 32.656 3.441 -17.531 1 52.25 144 GLY A O 1
ATOM 1126 N N . GLY A 1 145 ? 31.984 5.469 -17.547 1 46.47 145 GLY A N 1
ATOM 1127 C CA . GLY A 1 145 ? 32.031 5.613 -19 1 46.47 145 GLY A CA 1
ATOM 1128 C C . GLY A 1 145 ? 33.406 5.82 -19.547 1 46.47 145 GLY A C 1
ATOM 1129 O O . GLY A 1 145 ? 33.656 5.625 -20.734 1 46.47 145 GLY A O 1
ATOM 1130 N N . ASN A 1 146 ? 34.25 6.613 -18.953 1 41.28 146 ASN A N 1
ATOM 1131 C CA . ASN A 1 146 ? 35.469 6.992 -19.609 1 41.28 146 ASN A CA 1
ATOM 1132 C C . ASN A 1 146 ? 36.531 5.871 -19.531 1 41.28 146 ASN A C 1
ATOM 1134 O O . ASN A 1 146 ? 37.656 6.062 -19.922 1 41.28 146 ASN A O 1
ATOM 1138 N N . GLY A 1 147 ? 36.375 4.863 -18.75 1 37.5 147 GLY A N 1
ATOM 1139 C CA . GLY A 1 147 ? 37.594 4.035 -18.719 1 37.5 147 GLY A CA 1
ATOM 1140 C C . GLY A 1 147 ? 37.844 3.311 -20.031 1 37.5 147 GLY A C 1
ATOM 1141 O O . GLY A 1 147 ? 38.969 3.307 -20.531 1 37.5 147 GLY A O 1
ATOM 1142 N N . ASP A 1 148 ? 37.062 2.201 -20.391 1 36.41 148 ASP A N 1
ATOM 1143 C CA . ASP A 1 148 ? 37.688 1.165 -21.203 1 36.41 148 ASP A CA 1
ATOM 1144 C C . ASP A 1 148 ? 37.594 1.495 -22.688 1 36.41 148 ASP A C 1
ATOM 1146 O O . ASP A 1 148 ? 36.875 0.839 -23.422 1 36.41 148 ASP A O 1
ATOM 1150 N N . ILE A 1 149 ? 37.406 2.744 -23.125 1 37.12 149 ILE A N 1
ATOM 1151 C CA . ILE A 1 149 ? 37.75 2.832 -24.547 1 37.12 149 ILE A CA 1
ATOM 1152 C C . ILE A 1 149 ? 39.219 2.496 -24.75 1 37.12 149 ILE A C 1
ATOM 1154 O O . ILE A 1 149 ? 40.094 3.285 -24.391 1 37.12 149 ILE A O 1
ATOM 1158 N N . VAL A 1 150 ? 39.656 1.279 -24.422 1 36.03 150 VAL A N 1
ATOM 1159 C CA . VAL A 1 150 ? 40.969 0.753 -24.828 1 36.03 150 VAL A CA 1
ATOM 1160 C C . VAL A 1 150 ? 41.094 0.816 -26.359 1 36.03 150 VAL A C 1
ATOM 1162 O O . VAL A 1 150 ? 40.25 0.306 -27.078 1 36.03 150 VAL A O 1
ATOM 1165 N N . ASP A 1 151 ? 41.688 1.849 -26.875 1 35.25 151 ASP A N 1
ATOM 1166 C CA . ASP A 1 151 ? 42.219 1.973 -28.219 1 35.25 151 ASP A CA 1
ATOM 1167 C C . ASP A 1 151 ? 43.031 0.725 -28.625 1 35.25 151 ASP A C 1
ATOM 1169 O O . ASP A 1 151 ? 43.906 0.298 -27.891 1 35.25 151 ASP A O 1
ATOM 1173 N N . ASP A 1 152 ? 42.375 -0.273 -29.156 1 33.97 152 ASP A N 1
ATOM 1174 C CA . ASP A 1 152 ? 43.031 -1.391 -29.828 1 33.97 152 ASP A CA 1
ATOM 1175 C C . ASP A 1 152 ? 44.125 -0.898 -30.781 1 33.97 152 ASP A C 1
ATOM 1177 O O . ASP A 1 152 ? 43.844 -0.179 -31.734 1 33.97 152 ASP A O 1
ATOM 1181 N N . PRO A 1 153 ? 45.406 -0.696 -30.25 1 36.72 153 PRO A N 1
ATOM 1182 C CA . PRO A 1 153 ? 46.531 -0.335 -31.109 1 36.72 153 PRO A CA 1
ATOM 1183 C C . PRO A 1 153 ? 46.75 -1.343 -32.219 1 36.72 153 PRO A C 1
ATOM 1185 O O . PRO A 1 153 ? 47.75 -1.259 -32.938 1 36.72 153 PRO A O 1
ATOM 1188 N N . THR A 1 154 ? 46.094 -2.49 -32.312 1 28.56 154 THR A N 1
ATOM 1189 C CA . THR A 1 154 ? 46.656 -3.4 -33.312 1 28.56 154 THR A CA 1
ATOM 1190 C C . THR A 1 154 ? 46.562 -2.797 -34.719 1 28.56 154 THR A C 1
ATOM 1192 O O . THR A 1 154 ? 46.844 -3.479 -35.719 1 28.56 154 THR A O 1
ATOM 1195 N N . ALA A 1 155 ? 47.062 -1.496 -34.906 1 20.27 155 ALA A N 1
ATOM 1196 C CA . ALA A 1 155 ? 47.719 -1.261 -36.188 1 20.27 155 ALA A CA 1
ATOM 1197 C C . ALA A 1 155 ? 49.188 -1.688 -36.125 1 20.27 155 ALA A C 1
ATOM 1199 O O . ALA A 1 155 ? 49.844 -1.564 -35.094 1 20.27 155 ALA A O 1
ATOM 1200 N N . MET B 1 1 ? -21.734 -8.297 0.268 1 67.44 1 MET B N 1
ATOM 1201 C CA . MET B 1 1 ? -21.531 -7.617 1.544 1 67.44 1 MET B CA 1
ATOM 1202 C C . MET B 1 1 ? -21.094 -6.176 1.327 1 67.44 1 MET B C 1
ATOM 1204 O O . MET B 1 1 ? -20.672 -5.809 0.226 1 67.44 1 MET B O 1
ATOM 1208 N N . SER B 1 2 ? -21.516 -5.281 2.266 1 80.75 2 SER B N 1
ATOM 1209 C CA . SER B 1 2 ? -21.344 -3.836 2.186 1 80.75 2 SER B CA 1
ATOM 1210 C C . SER B 1 2 ? -20.094 -3.393 2.924 1 80.75 2 SER B C 1
ATOM 1212 O O . SER B 1 2 ? -19.578 -4.117 3.775 1 80.75 2 SER B O 1
ATOM 1214 N N . VAL B 1 3 ? -19.484 -2.363 2.422 1 90.88 3 VAL B N 1
ATOM 1215 C CA . VAL B 1 3 ? -18.391 -1.701 3.119 1 90.88 3 VAL B CA 1
ATOM 1216 C C . VAL B 1 3 ? -18.938 -0.765 4.191 1 90.88 3 VAL B C 1
ATOM 1218 O O . VAL B 1 3 ? -19.859 0.008 3.928 1 90.88 3 VAL B O 1
ATOM 1221 N N . ILE B 1 4 ? -18.438 -0.908 5.352 1 93.56 4 ILE B N 1
ATOM 1222 C CA . ILE B 1 4 ? -18.953 -0.159 6.492 1 93.56 4 ILE B CA 1
ATOM 1223 C C . ILE B 1 4 ? -18.062 1.053 6.758 1 93.56 4 ILE B C 1
ATOM 1225 O O . ILE B 1 4 ? -16.828 0.961 6.668 1 93.56 4 ILE B O 1
ATOM 1229 N N . PHE B 1 5 ? -18.766 2.133 7.098 1 95.12 5 PHE B N 1
ATOM 1230 C CA . PHE B 1 5 ? -17.969 3.291 7.496 1 95.12 5 PHE B CA 1
ATOM 1231 C C . PHE B 1 5 ? -18.453 3.838 8.836 1 95.12 5 PHE B C 1
ATOM 1233 O O . PHE B 1 5 ? -19.625 3.654 9.203 1 95.12 5 PHE B O 1
ATOM 1240 N N . LYS B 1 6 ? -17.562 4.465 9.547 1 96.38 6 LYS B N 1
ATOM 1241 C CA . LYS B 1 6 ? -17.875 5.234 10.75 1 96.38 6 LYS B CA 1
ATOM 1242 C C . LYS B 1 6 ? -17.469 6.695 10.594 1 96.38 6 LYS B C 1
ATOM 1244 O O . LYS B 1 6 ? -16.734 7.043 9.672 1 96.38 6 LYS B O 1
ATOM 1249 N N . THR B 1 7 ? -18.016 7.512 11.438 1 96.69 7 THR B N 1
ATOM 1250 C CA . THR B 1 7 ? -17.672 8.93 11.391 1 96.69 7 THR B CA 1
ATOM 1251 C C . THR B 1 7 ? -16.562 9.25 12.391 1 96.69 7 THR B C 1
ATOM 1253 O O . THR B 1 7 ? -16.641 8.867 13.555 1 96.69 7 THR B O 1
ATOM 1256 N N . VAL B 1 8 ? -15.516 9.914 11.867 1 95.81 8 VAL B N 1
ATOM 1257 C CA . VAL B 1 8 ? -14.398 10.273 12.734 1 95.81 8 VAL B CA 1
ATOM 1258 C C . VAL B 1 8 ? -14.109 11.766 12.617 1 95.81 8 VAL B C 1
ATOM 1260 O O . VAL B 1 8 ? -14.375 12.375 11.578 1 95.81 8 VAL B O 1
ATOM 1263 N N . LYS B 1 9 ? -13.609 12.289 13.727 1 94.5 9 LYS B N 1
ATOM 1264 C CA . LYS B 1 9 ? -13.219 13.695 13.758 1 94.5 9 LYS B CA 1
ATOM 1265 C C . LYS B 1 9 ? -11.711 13.844 13.57 1 94.5 9 LYS B C 1
ATOM 1267 O O . LYS B 1 9 ? -10.922 13.234 14.289 1 94.5 9 LYS B O 1
ATOM 1272 N N . ARG B 1 10 ? -11.305 14.602 12.516 1 91.38 10 ARG B N 1
ATOM 1273 C CA . ARG B 1 10 ? -9.891 14.82 12.219 1 91.38 10 ARG B CA 1
ATOM 1274 C C . ARG B 1 10 ? -9.633 16.266 11.82 1 91.38 10 ARG B C 1
ATOM 1276 O O . ARG B 1 10 ? -10.547 16.969 11.367 1 91.38 10 ARG B O 1
ATOM 1283 N N . PRO B 1 11 ? -8.422 16.672 12.07 1 86.31 11 PRO B N 1
ATOM 1284 C CA . PRO B 1 11 ? -8.109 18 11.562 1 86.31 11 PRO B CA 1
ATOM 1285 C C . PRO B 1 11 ? -8.273 18.109 10.047 1 86.31 11 PRO B C 1
ATOM 1287 O O . PRO B 1 11 ? -7.98 17.156 9.32 1 86.31 11 PRO B O 1
ATOM 1290 N N . SER B 1 12 ? -8.797 19.219 9.516 1 82.62 12 SER B N 1
ATOM 1291 C CA . SER B 1 12 ? -9.055 19.422 8.094 1 82.62 12 SER B CA 1
ATOM 1292 C C . SER B 1 12 ? -7.758 19.484 7.301 1 82.62 12 SER B C 1
ATOM 1294 O O . SER B 1 12 ? -7.719 19.109 6.129 1 82.62 12 SER B O 1
ATOM 1296 N N . ASP B 1 13 ? -6.805 20.031 7.891 1 74.94 13 ASP B N 1
ATOM 1297 C CA . ASP B 1 13 ? -5.469 20.062 7.301 1 74.94 13 ASP B CA 1
ATOM 1298 C C . ASP B 1 13 ? -4.414 19.609 8.312 1 74.94 13 ASP B C 1
ATOM 1300 O O . ASP B 1 13 ? -4.031 20.375 9.195 1 74.94 13 ASP B O 1
ATOM 1304 N N . PRO B 1 14 ? -3.982 18.359 8.102 1 70.25 14 PRO B N 1
ATOM 1305 C CA . PRO B 1 14 ? -3.039 17.828 9.094 1 70.25 14 PRO B CA 1
ATOM 1306 C C . PRO B 1 14 ? -1.718 18.594 9.109 1 70.25 14 PRO B C 1
ATOM 1308 O O . PRO B 1 14 ? -0.956 18.5 10.078 1 70.25 14 PRO B O 1
ATOM 1311 N N . ARG B 1 15 ? -1.557 19.453 8.125 1 66.12 15 ARG B N 1
ATOM 1312 C CA . ARG B 1 15 ? -0.306 20.203 8.008 1 66.12 15 ARG B CA 1
ATOM 1313 C C . ARG B 1 15 ? -0.373 21.5 8.789 1 66.12 15 ARG B C 1
ATOM 1315 O O . ARG B 1 15 ? 0.657 22.125 9.062 1 66.12 15 ARG B O 1
ATOM 1322 N N . VAL B 1 16 ? -1.623 22.078 9.055 1 67.19 16 VAL B N 1
ATOM 1323 C CA . VAL B 1 16 ? -1.827 23.344 9.75 1 67.19 16 VAL B CA 1
ATOM 1324 C C . VAL B 1 16 ? -2.191 23.078 11.211 1 67.19 16 VAL B C 1
ATOM 1326 O O . VAL B 1 16 ? -3.18 22.391 11.492 1 67.19 16 VAL B O 1
ATOM 1329 N N . GLU B 1 17 ? -1.254 23.484 12.102 1 69.88 17 GLU B N 1
ATOM 1330 C CA . GLU B 1 17 ? -1.534 23.344 13.523 1 69.88 17 GLU B CA 1
ATOM 1331 C C . GLU B 1 17 ? -2.863 23.984 13.898 1 69.88 17 GLU B C 1
ATOM 1333 O O . GLU B 1 17 ? -3.166 25.094 13.438 1 69.88 17 GLU B O 1
ATOM 1338 N N . ASN B 1 18 ? -3.711 23.25 14.633 1 75.94 18 ASN B N 1
ATOM 1339 C CA . ASN B 1 18 ? -4.984 23.703 15.18 1 75.94 18 ASN B CA 1
ATOM 1340 C C . ASN B 1 18 ? -6.02 23.938 14.078 1 75.94 18 ASN B C 1
ATOM 1342 O O . ASN B 1 18 ? -6.883 24.797 14.203 1 75.94 18 ASN B O 1
ATOM 1346 N N . SER B 1 19 ? -5.738 23.391 12.977 1 80.75 19 SER B N 1
ATOM 1347 C CA . SER B 1 19 ? -6.766 23.453 11.945 1 80.75 19 SER B CA 1
ATOM 1348 C C . SER B 1 19 ? -8.117 22.984 12.484 1 80.75 19 SER B C 1
ATOM 1350 O O . SER B 1 19 ? -8.18 22.141 13.375 1 80.75 19 SER B O 1
ATOM 1352 N N . PRO B 1 20 ? -9.125 23.734 12.008 1 86.19 20 PRO B N 1
ATOM 1353 C CA . PRO B 1 20 ? -10.453 23.297 12.453 1 86.19 20 PRO B CA 1
ATOM 1354 C C . PRO B 1 20 ? -10.695 21.812 12.188 1 86.19 20 PRO B C 1
ATOM 1356 O O . PRO B 1 20 ? -10.258 21.281 11.164 1 86.19 20 PRO B O 1
ATOM 1359 N N . LYS B 1 21 ? -11.203 21.219 13.188 1 91.69 21 LYS B N 1
ATOM 1360 C CA . LYS B 1 21 ? -11.531 19.797 13.031 1 91.69 21 LYS B CA 1
ATOM 1361 C C . LYS B 1 21 ? -12.82 19.625 12.242 1 91.69 21 LYS B C 1
ATOM 1363 O O . LYS B 1 21 ? -13.719 20.469 12.297 1 91.69 21 LYS B O 1
ATOM 1368 N N . ARG B 1 22 ? -12.758 18.547 11.383 1 94.56 22 ARG B N 1
ATOM 1369 C CA . ARG B 1 22 ? -13.93 18.172 10.602 1 94.56 22 ARG B CA 1
ATOM 1370 C C . ARG B 1 22 ? -14.227 16.672 10.758 1 94.56 22 ARG B C 1
ATOM 1372 O O . ARG B 1 22 ? -13.422 15.93 11.312 1 94.56 22 ARG B O 1
ATOM 1379 N N . TYR B 1 23 ? -15.492 16.422 10.312 1 96.44 23 TYR B N 1
ATOM 1380 C CA . TYR B 1 23 ? -15.906 15.023 10.398 1 96.44 23 TYR B CA 1
ATOM 1381 C C . TYR B 1 23 ? -15.742 14.328 9.047 1 96.44 23 TYR B C 1
ATOM 1383 O O . TYR B 1 23 ? -16.062 14.898 8.008 1 96.44 23 TYR B O 1
ATOM 1391 N N . TYR B 1 24 ? -15.164 13.109 9.078 1 96.44 24 TYR B N 1
ATOM 1392 C CA . TYR B 1 24 ? -14.891 12.328 7.879 1 96.44 24 TYR B CA 1
ATOM 1393 C C . TYR B 1 24 ? -15.422 10.906 8.023 1 96.44 24 TYR B C 1
ATOM 1395 O O . TYR B 1 24 ? -15.453 10.359 9.125 1 96.44 24 TYR B O 1
ATOM 1403 N N . PRO B 1 25 ? -15.852 10.352 6.891 1 95.44 25 PRO B N 1
ATOM 1404 C CA . PRO B 1 25 ? -16.141 8.922 6.914 1 95.44 25 PRO B CA 1
ATOM 1405 C C . PRO B 1 25 ? -14.891 8.055 6.855 1 95.44 25 PRO B C 1
ATOM 1407 O O . PRO B 1 25 ? -14.023 8.273 6.004 1 95.44 25 PRO B O 1
ATOM 1410 N N . GLN B 1 26 ? -14.766 7.148 7.758 1 95.88 26 GLN B N 1
ATOM 1411 C CA . GLN B 1 26 ? -13.656 6.195 7.77 1 95.88 26 GLN B CA 1
ATOM 1412 C C . GLN B 1 26 ? -14.156 4.77 7.566 1 95.88 26 GLN B C 1
ATOM 1414 O O . GLN B 1 26 ? -15.039 4.305 8.297 1 95.88 26 GLN B O 1
ATOM 1419 N N . LEU B 1 27 ? -13.555 4.191 6.555 1 93.56 27 LEU B N 1
ATOM 1420 C CA . LEU B 1 27 ? -13.945 2.803 6.332 1 93.56 27 LEU B CA 1
ATOM 1421 C C . LEU B 1 27 ? -13.344 1.888 7.395 1 93.56 27 LEU B C 1
ATOM 1423 O O . LEU B 1 27 ? -12.18 2.049 7.77 1 93.56 27 LEU B O 1
ATOM 1427 N N . ILE B 1 28 ? -14.211 0.95 7.828 1 92.56 28 ILE B N 1
ATOM 1428 C CA . ILE B 1 28 ? -13.719 0.018 8.836 1 92.56 28 ILE B CA 1
ATOM 1429 C C . ILE B 1 28 ? -14.047 -1.414 8.422 1 92.56 28 ILE B C 1
ATOM 1431 O O . ILE B 1 28 ? -15.016 -1.649 7.695 1 92.56 28 ILE B O 1
ATOM 1435 N N . THR B 1 29 ? -13.219 -2.271 8.703 1 91.38 29 THR B N 1
ATOM 1436 C CA . THR B 1 29 ? -13.43 -3.699 8.484 1 91.38 29 THR B CA 1
ATOM 1437 C C . THR B 1 29 ? -13.914 -4.371 9.766 1 91.38 29 THR B C 1
ATOM 1439 O O . THR B 1 29 ? -13.258 -4.281 10.805 1 91.38 29 THR B O 1
ATOM 1442 N N . LEU B 1 30 ? -15.133 -4.961 9.578 1 84 30 LEU B N 1
ATOM 1443 C CA . LEU B 1 30 ? -15.68 -5.664 10.734 1 84 30 LEU B CA 1
ATOM 1444 C C . LEU B 1 30 ? -15.375 -7.156 10.656 1 84 30 LEU B C 1
ATOM 1446 O O . LEU B 1 30 ? -15.57 -7.781 9.617 1 84 30 LEU B O 1
ATOM 1450 N N . GLY B 1 31 ? -14.727 -7.664 11.633 1 81.44 31 GLY B N 1
ATOM 1451 C CA . GLY B 1 31 ? -14.398 -9.078 11.648 1 81.44 31 GLY B CA 1
ATOM 1452 C C . GLY B 1 31 ? -12.938 -9.359 11.344 1 81.44 31 GLY B C 1
ATOM 1453 O O . GLY B 1 31 ? -12.109 -8.453 11.359 1 81.44 31 GLY B O 1
ATOM 1454 N N . ARG B 1 32 ? -12.703 -10.633 11.133 1 80.5 32 ARG B N 1
ATOM 1455 C CA . ARG B 1 32 ? -11.32 -11.055 10.938 1 80.5 32 ARG B CA 1
ATOM 1456 C C . ARG B 1 32 ? -10.867 -10.781 9.5 1 80.5 32 ARG B C 1
ATOM 1458 O O . ARG B 1 32 ? -11.68 -10.789 8.578 1 80.5 32 ARG B O 1
ATOM 1465 N N . SER B 1 33 ? -9.656 -10.461 9.289 1 88.5 33 SER B N 1
ATOM 1466 C CA . SER B 1 33 ? -9.039 -10.297 7.98 1 88.5 33 SER B CA 1
ATOM 1467 C C . SER B 1 33 ? -8.969 -11.625 7.234 1 88.5 33 SER B C 1
ATOM 1469 O O . SER B 1 33 ? -8.93 -12.688 7.852 1 88.5 33 SER B O 1
ATOM 1471 N N . VAL B 1 34 ? -9.078 -11.516 5.973 1 95.5 34 VAL B N 1
ATOM 1472 C CA . VAL B 1 34 ? -8.914 -12.648 5.066 1 95.5 34 VAL B CA 1
ATOM 1473 C C . VAL B 1 34 ? -7.426 -12.922 4.855 1 95.5 34 VAL B C 1
ATOM 1475 O O . VAL B 1 34 ? -6.629 -11.984 4.723 1 95.5 34 VAL B O 1
ATOM 1478 N N . ASP B 1 35 ? -7.145 -14.234 4.852 1 96.81 35 ASP B N 1
ATOM 1479 C CA . ASP B 1 35 ? -5.742 -14.578 4.648 1 96.81 35 ASP B CA 1
ATOM 1480 C C . ASP B 1 35 ? -5.531 -15.258 3.295 1 96.81 35 ASP B C 1
ATOM 1482 O O . ASP B 1 35 ? -6.477 -15.414 2.52 1 96.81 35 ASP B O 1
ATOM 1486 N N . LEU B 1 36 ? -4.293 -15.609 3.076 1 97.19 36 LEU B N 1
ATOM 1487 C CA . LEU B 1 36 ? -3.908 -16.172 1.785 1 97.19 36 LEU B CA 1
ATOM 1488 C C . LEU B 1 36 ? -4.605 -17.5 1.543 1 97.19 36 LEU B C 1
ATOM 1490 O O . LEU B 1 36 ? -4.969 -17.828 0.409 1 97.19 36 LEU B O 1
ATOM 1494 N N . LYS B 1 37 ? -4.758 -18.266 2.562 1 97.06 37 LYS B N 1
ATOM 1495 C CA . LYS B 1 37 ? -5.41 -19.562 2.414 1 97.06 37 LYS B CA 1
ATOM 1496 C C . LYS B 1 37 ? -6.828 -19.406 1.877 1 97.06 37 LYS B C 1
ATOM 1498 O O . LYS B 1 37 ? -7.23 -20.125 0.952 1 97.06 37 LYS B O 1
ATOM 1503 N N . PHE B 1 38 ? -7.574 -18.547 2.482 1 96.44 38 PHE B N 1
ATOM 1504 C CA . PHE B 1 38 ? -8.938 -18.281 2.045 1 96.44 38 PHE B CA 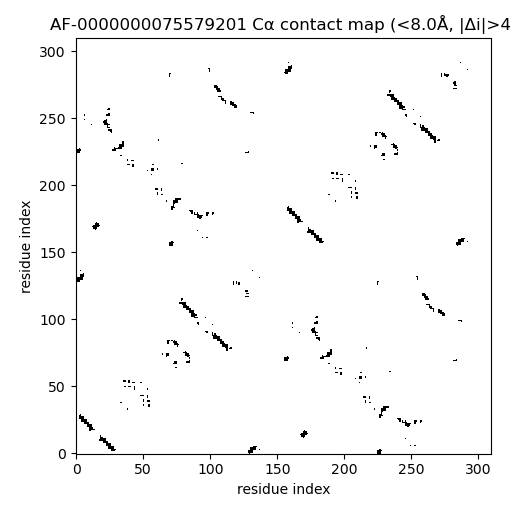1
ATOM 1505 C C . PHE B 1 38 ? -8.961 -17.844 0.582 1 96.44 38 PHE B C 1
ATOM 1507 O O . PHE B 1 38 ? -9.758 -18.359 -0.208 1 96.44 38 PHE B O 1
ATOM 1514 N N . ILE B 1 39 ? -8.109 -16.953 0.196 1 97.19 39 ILE B N 1
ATOM 1515 C CA . ILE B 1 39 ? -8.062 -16.422 -1.164 1 97.19 39 ILE B CA 1
ATOM 1516 C C . ILE B 1 39 ? -7.684 -17.547 -2.137 1 97.19 39 ILE B C 1
ATOM 1518 O O . ILE B 1 39 ? -8.258 -17.641 -3.221 1 97.19 39 ILE B O 1
ATOM 1522 N N . ALA B 1 40 ? -6.723 -18.328 -1.706 1 98.06 40 ALA B N 1
ATOM 1523 C CA . ALA B 1 40 ? -6.281 -19.438 -2.551 1 98.06 40 ALA B CA 1
ATOM 1524 C C . ALA B 1 40 ? -7.43 -20.406 -2.828 1 98.06 40 ALA B C 1
ATOM 1526 O O . ALA B 1 40 ? -7.559 -20.922 -3.939 1 98.06 40 ALA B O 1
ATOM 1527 N N . GLN B 1 41 ? -8.242 -20.656 -1.872 1 97.56 41 GLN B N 1
ATOM 1528 C CA . GLN B 1 41 ? -9.406 -21.516 -2.039 1 97.56 41 GLN B CA 1
ATOM 1529 C C . GLN B 1 41 ? -10.391 -20.938 -3.049 1 97.56 41 GLN B C 1
ATOM 1531 O O . GLN B 1 41 ? -10.945 -21.656 -3.871 1 97.56 41 GLN B O 1
ATOM 1536 N N . LYS B 1 42 ? -10.555 -19.672 -2.984 1 96.38 42 LYS B N 1
ATOM 1537 C CA . LYS B 1 42 ? -11.453 -19 -3.926 1 96.38 42 LYS B CA 1
ATOM 1538 C C . LYS B 1 42 ? -10.891 -19.062 -5.348 1 96.38 42 LYS B C 1
ATOM 1540 O O . LYS B 1 42 ? -11.648 -19.219 -6.309 1 96.38 42 LYS B O 1
ATOM 1545 N N . ILE B 1 43 ? -9.625 -18.906 -5.418 1 96.81 43 ILE B N 1
ATOM 1546 C CA . ILE B 1 43 ? -8.984 -18.938 -6.727 1 96.81 43 ILE B CA 1
ATOM 1547 C C . ILE B 1 43 ? -9.102 -20.344 -7.328 1 96.81 43 ILE B C 1
ATOM 1549 O O . ILE B 1 43 ? -9.289 -20.5 -8.539 1 96.81 43 ILE B O 1
ATOM 1553 N N . GLN B 1 44 ? -8.938 -21.344 -6.52 1 96.5 44 GLN B N 1
ATOM 1554 C CA . GLN B 1 44 ? -8.961 -22.719 -6.973 1 96.5 44 GLN B CA 1
ATOM 1555 C C . GLN B 1 44 ? -10.25 -23.047 -7.723 1 96.5 44 GLN B C 1
ATOM 1557 O O . GLN B 1 44 ? -10.25 -23.859 -8.648 1 96.5 44 GLN B O 1
ATOM 1562 N N . ASP B 1 45 ? -11.312 -22.359 -7.383 1 92.75 45 ASP B N 1
ATOM 1563 C CA . ASP B 1 45 ? -12.609 -22.578 -8.016 1 92.75 45 ASP B CA 1
ATOM 1564 C C . ASP B 1 45 ? -12.531 -22.328 -9.523 1 92.75 45 ASP B C 1
ATOM 1566 O O . ASP B 1 45 ? -13.32 -22.891 -10.289 1 92.75 45 ASP B O 1
ATOM 1570 N N . ARG B 1 46 ? -11.492 -21.594 -9.961 1 90.81 46 ARG B N 1
ATOM 1571 C CA . ARG B 1 46 ? -11.375 -21.25 -11.375 1 90.81 46 ARG B CA 1
ATOM 1572 C C . ARG B 1 46 ? -9.992 -21.594 -11.914 1 90.81 46 ARG B C 1
ATOM 1574 O O . ARG B 1 46 ? -9.539 -21 -12.891 1 90.81 46 ARG B O 1
ATOM 1581 N N . SER B 1 47 ? -9.32 -22.359 -11.211 1 93.56 47 SER B N 1
ATOM 1582 C CA . SER B 1 47 ? -7.957 -22.703 -11.609 1 93.56 47 SER B CA 1
ATOM 1583 C C . SER B 1 47 ? -7.734 -24.219 -11.539 1 93.56 47 SER B C 1
ATOM 1585 O O . SER B 1 47 ? -8.328 -24.906 -10.703 1 93.56 47 SER B O 1
ATOM 1587 N N . SER B 1 48 ? -6.855 -24.781 -12.367 1 93.62 48 SER B N 1
ATOM 1588 C CA . SER B 1 48 ? -6.48 -26.188 -12.328 1 93.62 48 SER B CA 1
ATOM 1589 C C . SER B 1 48 ? -5.414 -26.453 -11.273 1 93.62 48 SER B C 1
ATOM 1591 O O . SER B 1 48 ? -5.094 -27.609 -10.969 1 93.62 48 SER B O 1
ATOM 1593 N N . LEU B 1 49 ? -4.941 -25.453 -10.688 1 95.81 49 LEU B N 1
ATOM 1594 C CA . LEU B 1 49 ? -3.889 -25.609 -9.688 1 95.81 49 LEU B CA 1
ATOM 1595 C C . LEU B 1 49 ? -4.48 -25.969 -8.32 1 95.81 49 LEU B C 1
ATOM 1597 O O . LEU B 1 49 ? -5.617 -25.594 -8.023 1 95.81 49 LEU B O 1
ATOM 1601 N N . SER B 1 50 ? -3.705 -26.672 -7.551 1 95.44 50 SER B N 1
ATOM 1602 C CA . SER B 1 50 ? -4.105 -26.969 -6.18 1 95.44 50 SER B CA 1
ATOM 1603 C C . SER B 1 50 ? -4.004 -25.734 -5.297 1 95.44 50 SER B C 1
ATOM 1605 O O . SER B 1 50 ? -3.309 -24.766 -5.637 1 95.44 50 SER B O 1
ATOM 1607 N N . VAL B 1 51 ? -4.691 -25.781 -4.172 1 97.12 51 VAL B N 1
ATOM 1608 C CA . VAL B 1 51 ? -4.617 -24.703 -3.186 1 97.12 51 VAL B CA 1
ATOM 1609 C C . VAL B 1 51 ? -3.172 -24.5 -2.738 1 97.12 51 VAL B C 1
ATOM 1611 O O . VAL B 1 51 ? -2.709 -23.375 -2.58 1 97.12 51 VAL B O 1
ATOM 1614 N N . GLY B 1 52 ? -2.443 -25.625 -2.547 1 96.12 52 GLY B N 1
ATOM 1615 C CA . GLY B 1 52 ? -1.039 -25.578 -2.176 1 96.12 52 GLY B CA 1
ATOM 1616 C C . GLY B 1 52 ? -0.172 -24.875 -3.207 1 96.12 52 GLY B C 1
ATOM 1617 O O . GLY B 1 52 ? 0.698 -24.078 -2.855 1 96.12 52 GLY B O 1
ATOM 1618 N N . ASP B 1 53 ? -0.409 -25.156 -4.473 1 95.62 53 ASP B N 1
ATOM 1619 C CA . ASP B 1 53 ? 0.355 -24.531 -5.555 1 95.62 53 ASP B CA 1
ATOM 1620 C C . ASP B 1 53 ? 0.078 -23.031 -5.641 1 95.62 53 ASP B C 1
ATOM 1622 O O . ASP B 1 53 ? 0.994 -22.234 -5.859 1 95.62 53 ASP B O 1
ATOM 1626 N N . ILE B 1 54 ? -1.198 -22.641 -5.504 1 97.69 54 ILE B N 1
ATOM 1627 C CA . ILE B 1 54 ? -1.589 -21.234 -5.555 1 97.69 54 ILE B CA 1
ATOM 1628 C C . ILE B 1 54 ? -0.917 -20.469 -4.418 1 97.69 54 ILE B C 1
ATOM 1630 O O . ILE B 1 54 ? -0.291 -19.438 -4.645 1 97.69 54 ILE B O 1
ATOM 1634 N N . LYS B 1 55 ? -0.969 -21 -3.26 1 97.44 55 LYS B N 1
ATOM 1635 C CA . LYS B 1 55 ? -0.348 -20.359 -2.102 1 97.44 55 LYS B CA 1
ATOM 1636 C C . LYS B 1 55 ? 1.158 -20.219 -2.297 1 97.44 55 LYS B C 1
ATOM 1638 O O . LYS B 1 55 ? 1.722 -19.156 -2.027 1 97.44 55 LYS B O 1
ATOM 1643 N N . SER B 1 56 ? 1.725 -21.25 -2.729 1 96.5 56 SER B N 1
ATOM 1644 C CA . SER B 1 56 ? 3.17 -21.234 -2.934 1 96.5 56 SER B CA 1
ATOM 1645 C C . SER B 1 56 ? 3.568 -20.203 -3.979 1 96.5 56 SER B C 1
ATOM 1647 O O . SER B 1 56 ? 4.574 -19.516 -3.82 1 96.5 56 SER B O 1
ATOM 1649 N N . THR B 1 57 ? 2.834 -20.141 -5.043 1 97.44 57 THR B N 1
ATOM 1650 C CA . THR B 1 57 ? 3.117 -19.172 -6.105 1 97.44 57 THR B CA 1
ATOM 1651 C C . THR B 1 57 ? 3.027 -17.75 -5.578 1 97.44 57 THR B C 1
ATOM 1653 O O . THR B 1 57 ? 3.906 -16.922 -5.852 1 97.44 57 THR B O 1
ATOM 1656 N N . ILE B 1 58 ? 2.027 -17.422 -4.785 1 97.69 58 ILE B N 1
ATOM 1657 C CA . ILE B 1 58 ? 1.828 -16.078 -4.262 1 97.69 58 ILE B CA 1
ATOM 1658 C C . ILE B 1 58 ? 2.916 -15.75 -3.24 1 97.69 58 ILE B C 1
ATOM 1660 O O . ILE B 1 58 ? 3.457 -14.641 -3.227 1 97.69 58 ILE B O 1
ATOM 1664 N N . GLN B 1 59 ? 3.25 -16.734 -2.473 1 96.31 59 GLN B N 1
ATOM 1665 C CA . GLN B 1 59 ? 4.32 -16.516 -1.506 1 96.31 59 GLN B CA 1
ATOM 1666 C C . GLN B 1 59 ? 5.656 -16.281 -2.205 1 96.31 59 GLN B C 1
ATOM 1668 O O . GLN B 1 59 ? 6.457 -15.461 -1.763 1 96.31 59 GLN B O 1
ATOM 1673 N N . ASN B 1 60 ? 5.895 -17.078 -3.248 1 96.81 60 ASN B N 1
ATOM 1674 C CA . ASN B 1 60 ? 7.09 -16.828 -4.051 1 96.81 60 ASN B CA 1
ATOM 1675 C C . ASN B 1 60 ? 7.086 -15.43 -4.648 1 96.81 60 ASN B C 1
ATOM 1677 O O . ASN B 1 60 ? 8.133 -14.781 -4.719 1 96.81 60 ASN B O 1
ATOM 1681 N N . PHE B 1 61 ? 5.914 -15.023 -5.086 1 97.31 61 PHE B N 1
ATOM 1682 C CA . PHE B 1 61 ? 5.77 -13.672 -5.613 1 97.31 61 PHE B CA 1
ATOM 1683 C C . PHE B 1 61 ? 6.148 -12.633 -4.559 1 97.31 61 PHE B C 1
ATOM 1685 O O . PHE B 1 61 ? 6.883 -11.688 -4.844 1 97.31 61 PHE B O 1
ATOM 1692 N N . VAL B 1 62 ? 5.707 -12.797 -3.316 1 95.19 62 VAL B N 1
ATOM 1693 C CA . VAL B 1 62 ? 5.996 -11.883 -2.223 1 95.19 62 VAL B CA 1
ATOM 1694 C C . VAL B 1 62 ? 7.504 -11.797 -2 1 95.19 62 VAL B C 1
ATOM 1696 O O . VAL B 1 62 ? 8.062 -10.711 -1.858 1 95.19 62 VAL B O 1
ATOM 1699 N N . GLU B 1 63 ? 8.148 -12.922 -2.025 1 93.62 63 GLU B N 1
ATOM 1700 C CA . GLU B 1 63 ? 9.594 -12.969 -1.806 1 93.62 63 GLU B CA 1
ATOM 1701 C C . GLU B 1 63 ? 10.344 -12.258 -2.928 1 93.62 63 GLU B C 1
ATOM 1703 O O . GLU B 1 63 ? 11.258 -11.477 -2.672 1 93.62 63 GLU B O 1
ATOM 1708 N N . LYS B 1 64 ? 9.953 -12.547 -4.148 1 94.75 64 LYS B N 1
ATOM 1709 C CA . LYS B 1 64 ? 10.625 -11.922 -5.285 1 94.75 64 LYS B CA 1
ATOM 1710 C C . LYS B 1 64 ? 10.344 -10.422 -5.344 1 94.75 64 LYS B C 1
ATOM 1712 O O . LYS B 1 64 ? 11.203 -9.641 -5.734 1 94.75 64 LYS B O 1
ATOM 1717 N N . LEU B 1 65 ? 9.117 -10.039 -5.02 1 94.81 65 LEU B N 1
ATOM 1718 C CA . LEU B 1 65 ? 8.773 -8.625 -4.91 1 94.81 65 LEU B CA 1
ATOM 1719 C C . LEU B 1 65 ? 9.711 -7.91 -3.945 1 94.81 65 LEU B C 1
ATOM 1721 O O . LEU B 1 65 ? 10.305 -6.887 -4.293 1 94.81 65 LEU B O 1
ATOM 1725 N N . LYS B 1 66 ? 9.883 -8.5 -2.811 1 91.5 66 LYS B N 1
ATOM 1726 C CA . LYS B 1 66 ? 10.758 -7.906 -1.8 1 91.5 66 LYS B CA 1
ATOM 1727 C C . LYS B 1 66 ? 12.195 -7.801 -2.307 1 91.5 66 LYS B C 1
ATOM 1729 O O . LYS B 1 66 ? 12.867 -6.797 -2.072 1 91.5 66 LYS B O 1
ATOM 1734 N N . GLU B 1 67 ? 12.609 -8.844 -2.963 1 90.62 67 GLU B N 1
ATOM 1735 C CA . GLU B 1 67 ? 13.961 -8.844 -3.514 1 90.62 67 GLU B CA 1
ATOM 1736 C C . GLU B 1 67 ? 14.156 -7.688 -4.484 1 90.62 67 GLU B C 1
ATOM 1738 O O . GLU B 1 67 ? 15.188 -7.008 -4.445 1 90.62 67 GLU B O 1
ATOM 1743 N N . GLN B 1 68 ? 13.18 -7.488 -5.379 1 92.12 68 GLN B N 1
ATOM 1744 C CA . GLN B 1 68 ? 13.281 -6.406 -6.352 1 92.12 68 GLN B CA 1
ATOM 1745 C C . GLN B 1 68 ? 13.273 -5.047 -5.664 1 92.12 68 GLN B C 1
ATOM 1747 O O . GLN B 1 68 ? 14 -4.137 -6.07 1 92.12 68 GLN B O 1
ATOM 1752 N N . LEU B 1 69 ? 12.492 -4.871 -4.625 1 92 69 LEU B N 1
ATOM 1753 C CA . LEU B 1 69 ? 12.43 -3.615 -3.885 1 92 69 LEU B CA 1
ATOM 1754 C C . LEU B 1 69 ? 13.758 -3.32 -3.199 1 92 69 LEU B C 1
ATOM 1756 O O . LEU B 1 69 ? 14.219 -2.174 -3.189 1 92 69 LEU B O 1
ATOM 1760 N N . LEU B 1 70 ? 14.367 -4.332 -2.689 1 87.56 70 LEU B N 1
ATOM 1761 C CA . LEU B 1 70 ? 15.641 -4.168 -1.992 1 87.56 70 LEU B CA 1
ATOM 1762 C C . LEU B 1 70 ? 16.75 -3.809 -2.969 1 87.56 70 LEU B C 1
ATOM 1764 O O . LEU B 1 70 ? 17.812 -3.33 -2.561 1 87.56 70 LEU B O 1
ATOM 1768 N N . GLU B 1 71 ? 16.469 -4.066 -4.203 1 87.44 71 GLU B N 1
ATOM 1769 C CA . GLU B 1 71 ? 17.406 -3.67 -5.246 1 87.44 71 GLU B CA 1
ATOM 1770 C C . GLU B 1 71 ? 17.141 -2.244 -5.719 1 87.44 71 GLU B C 1
ATOM 1772 O O . GLU B 1 71 ? 17.766 -1.769 -6.664 1 87.44 71 GLU B O 1
ATOM 1777 N N . GLY B 1 72 ? 16.156 -1.629 -5.09 1 88.69 72 GLY B N 1
ATOM 1778 C CA . GLY B 1 72 ? 15.875 -0.237 -5.406 1 88.69 72 GLY B CA 1
ATOM 1779 C C . GLY B 1 72 ? 14.891 -0.068 -6.547 1 88.69 72 GLY B C 1
ATOM 1780 O O . GLY B 1 72 ? 14.758 1.024 -7.102 1 88.69 72 GLY B O 1
ATOM 1781 N N . LYS B 1 73 ? 14.297 -1.152 -6.949 1 92.94 73 LYS B N 1
ATOM 1782 C CA . LYS B 1 73 ? 13.336 -1.098 -8.047 1 92.94 73 LYS B CA 1
ATOM 1783 C C . LYS B 1 73 ? 11.914 -0.907 -7.531 1 92.94 73 LYS B C 1
ATOM 1785 O O . LYS B 1 73 ? 11.641 -1.15 -6.355 1 92.94 73 LYS B O 1
ATOM 1790 N N . ALA B 1 74 ? 11.109 -0.381 -8.375 1 95.81 74 ALA B N 1
ATOM 1791 C CA . ALA B 1 74 ? 9.664 -0.389 -8.156 1 95.81 74 ALA B CA 1
ATOM 1792 C C . ALA B 1 74 ? 9.008 -1.562 -8.883 1 95.81 74 ALA B C 1
ATOM 1794 O O . ALA B 1 74 ? 9.461 -1.97 -9.953 1 95.81 74 ALA B O 1
ATOM 1795 N N . VAL B 1 75 ? 7.996 -2.076 -8.266 1 96.38 75 VAL B N 1
ATOM 1796 C CA . VAL B 1 75 ? 7.273 -3.186 -8.875 1 96.38 75 VAL B CA 1
ATOM 1797 C C . VAL B 1 75 ? 5.832 -2.768 -9.164 1 96.38 75 VAL B C 1
ATOM 1799 O O . VAL B 1 75 ? 5.07 -2.461 -8.242 1 96.38 75 VAL B O 1
ATOM 1802 N N . ASN B 1 76 ? 5.492 -2.76 -10.438 1 95.88 76 ASN B N 1
ATOM 1803 C CA . ASN B 1 76 ? 4.152 -2.367 -10.859 1 95.88 76 ASN B CA 1
ATOM 1804 C C . ASN B 1 76 ? 3.312 -3.578 -11.258 1 95.88 76 ASN B C 1
ATOM 1806 O O . ASN B 1 76 ? 3.621 -4.258 -12.242 1 95.88 76 ASN B O 1
ATOM 1810 N N . ILE B 1 77 ? 2.299 -3.828 -10.516 1 95.69 77 ILE B N 1
ATOM 1811 C CA . ILE B 1 77 ? 1.362 -4.902 -10.82 1 95.69 77 ILE B CA 1
ATOM 1812 C C . ILE B 1 77 ? 0.111 -4.328 -11.477 1 95.69 77 ILE B C 1
ATOM 1814 O O . ILE B 1 77 ? -0.662 -3.611 -10.836 1 95.69 77 ILE B O 1
ATOM 1818 N N . GLU B 1 78 ? -0.038 -4.73 -12.672 1 92.12 78 GLU B N 1
ATOM 1819 C CA . GLU B 1 78 ? -1.19 -4.242 -13.422 1 92.12 78 GLU B CA 1
ATOM 1820 C C . GLU B 1 78 ? -2.496 -4.57 -12.703 1 92.12 78 GLU B C 1
ATOM 1822 O O . GLU B 1 78 ? -2.682 -5.691 -12.227 1 92.12 78 GLU B O 1
ATOM 1827 N N . GLY B 1 79 ? -3.361 -3.533 -12.633 1 90.25 79 GLY B N 1
ATOM 1828 C CA . GLY B 1 79 ? -4.668 -3.715 -12.031 1 90.25 79 GLY B CA 1
ATOM 1829 C C . GLY B 1 79 ? -4.652 -3.547 -10.523 1 90.25 79 GLY B C 1
ATOM 1830 O O . GLY B 1 79 ? -5.703 -3.598 -9.875 1 90.25 79 GLY B O 1
ATOM 1831 N N . LEU B 1 80 ? -3.553 -3.352 -9.992 1 93.62 80 LEU B N 1
ATOM 1832 C CA . LEU B 1 80 ? -3.443 -3.234 -8.547 1 93.62 80 LEU B CA 1
ATOM 1833 C C . LEU B 1 80 ? -2.695 -1.962 -8.156 1 93.62 80 LEU B C 1
ATOM 1835 O O . LEU B 1 80 ? -3.301 -1.007 -7.668 1 93.62 80 LEU B O 1
ATOM 1839 N N . GLY B 1 81 ? -1.402 -1.962 -8.453 1 94.38 81 GLY B N 1
ATOM 1840 C CA . GLY B 1 81 ? -0.65 -0.785 -8.047 1 94.38 81 GLY B CA 1
ATOM 1841 C C . GLY B 1 81 ? 0.852 -1.003 -8.062 1 94.38 81 GLY B C 1
ATOM 1842 O O . GLY B 1 81 ? 1.335 -1.998 -8.609 1 94.38 81 GLY B O 1
ATOM 1843 N N . VAL B 1 82 ? 1.514 -0.018 -7.48 1 95.19 82 VAL B N 1
ATOM 1844 C CA . VAL B 1 82 ? 2.973 -0.009 -7.504 1 95.19 82 VAL B CA 1
ATOM 1845 C C . VAL B 1 82 ? 3.514 -0.133 -6.082 1 95.19 82 VAL B C 1
ATOM 1847 O O . VAL B 1 82 ? 3.043 0.552 -5.168 1 95.19 82 VAL B O 1
ATOM 1850 N N . PHE B 1 83 ? 4.5 -1.033 -5.93 1 94.94 83 PHE B N 1
ATOM 1851 C CA . PHE B 1 83 ? 5.223 -1.201 -4.676 1 94.94 83 PHE B CA 1
ATOM 1852 C C . PHE B 1 83 ? 6.586 -0.52 -4.734 1 94.94 83 PHE B C 1
ATOM 1854 O O . PHE B 1 83 ? 7.305 -0.647 -5.73 1 94.94 83 PHE B O 1
ATOM 1861 N N . MET B 1 84 ? 6.895 0.155 -3.695 1 93.81 84 MET B N 1
ATOM 1862 C CA . MET B 1 84 ? 8.164 0.869 -3.564 1 93.81 84 MET B CA 1
ATOM 1863 C C . MET B 1 84 ? 8.648 0.85 -2.119 1 93.81 84 MET B C 1
ATOM 1865 O O . MET B 1 84 ? 7.98 0.301 -1.241 1 93.81 84 MET B O 1
ATOM 1869 N N . LEU B 1 85 ? 9.852 1.391 -1.934 1 91.94 85 LEU B N 1
ATOM 1870 C CA . LEU B 1 85 ? 10.367 1.563 -0.578 1 91.94 85 LEU B CA 1
ATOM 1871 C C . LEU B 1 85 ? 10.281 3.023 -0.148 1 91.94 85 LEU B C 1
ATOM 1873 O O . LEU B 1 85 ? 10.445 3.928 -0.97 1 91.94 85 LEU B O 1
ATOM 1877 N N . ALA B 1 86 ? 10.031 3.219 1.056 1 91.62 86 ALA B N 1
ATOM 1878 C CA . ALA B 1 86 ? 10.031 4.551 1.653 1 91.62 86 ALA B CA 1
ATOM 1879 C C . ALA B 1 86 ? 10.961 4.613 2.859 1 91.62 86 ALA B C 1
ATOM 1881 O O . ALA B 1 86 ? 11.031 3.664 3.645 1 91.62 86 ALA B O 1
ATOM 1882 N N . ALA B 1 87 ? 11.602 5.715 3.047 1 90.69 87 ALA B N 1
ATOM 1883 C CA . ALA B 1 87 ? 12.539 5.914 4.148 1 90.69 87 ALA B CA 1
ATOM 1884 C C . ALA B 1 87 ? 11.867 6.613 5.324 1 90.69 87 ALA B C 1
ATOM 1886 O O . ALA B 1 87 ? 11.094 7.551 5.133 1 90.69 87 ALA B O 1
ATOM 1887 N N . LYS B 1 88 ? 12.156 6.051 6.43 1 90.19 88 LYS B N 1
ATOM 1888 C CA . LYS B 1 88 ? 11.844 6.77 7.66 1 90.19 88 LYS B CA 1
ATOM 1889 C C . LYS B 1 88 ? 13.055 7.555 8.164 1 90.19 88 LYS B C 1
ATOM 1891 O O . LYS B 1 88 ? 14.164 7.023 8.219 1 90.19 88 LYS B O 1
ATOM 1896 N N . SER B 1 89 ? 12.812 8.844 8.508 1 91.69 89 SER B N 1
ATOM 1897 C CA . SER B 1 89 ? 13.906 9.703 8.938 1 91.69 89 SER B CA 1
ATOM 1898 C C . SER B 1 89 ? 13.414 10.797 9.883 1 91.69 89 SER B C 1
ATOM 1900 O O . SER B 1 89 ? 12.25 11.188 9.828 1 91.69 89 SER B O 1
ATOM 1902 N N . LYS B 1 90 ? 14.305 11.305 10.758 1 91.25 90 LYS B N 1
ATOM 1903 C CA . LYS B 1 90 ? 13.992 12.43 11.633 1 91.25 90 LYS B CA 1
ATOM 1904 C C . LYS B 1 90 ? 14.25 13.766 10.93 1 91.25 90 LYS B C 1
ATOM 1906 O O . LYS B 1 90 ? 13.844 14.82 11.414 1 91.25 90 LYS B O 1
ATOM 1911 N N . GLY B 1 91 ? 14.828 13.578 9.805 1 93.5 91 GLY B N 1
ATOM 1912 C CA . GLY B 1 91 ? 15.164 14.789 9.078 1 93.5 91 GLY B CA 1
ATOM 1913 C C . GLY B 1 91 ? 16.312 15.562 9.695 1 93.5 91 GLY B C 1
ATOM 1914 O O . GLY B 1 91 ? 16.844 15.164 10.742 1 93.5 91 GLY B O 1
ATOM 1915 N N . SER B 1 92 ? 16.844 16.594 8.984 1 95.44 92 SER B N 1
ATOM 1916 C CA . SER B 1 92 ? 17.906 17.469 9.453 1 95.44 92 SER B CA 1
ATOM 1917 C C . SER B 1 92 ? 17.656 18.922 9.023 1 95.44 92 SER B C 1
ATOM 1919 O O . SER B 1 92 ? 16.922 19.172 8.078 1 95.44 92 SER B O 1
ATOM 1921 N N . GLU B 1 93 ? 18.234 19.828 9.711 1 94.75 93 GLU B N 1
ATOM 1922 C CA . GLU B 1 93 ? 18.078 21.234 9.383 1 94.75 93 GLU B CA 1
ATOM 1923 C C . GLU B 1 93 ? 18.906 21.609 8.148 1 94.75 93 GLU B C 1
ATOM 1925 O O . GLU B 1 93 ? 18.516 22.484 7.383 1 94.75 93 GLU B O 1
ATOM 1930 N N . LYS B 1 94 ? 19.969 20.875 7.992 1 95.5 94 LYS B N 1
ATOM 1931 C CA . LYS B 1 94 ? 20.859 21.188 6.875 1 95.5 94 LYS B CA 1
ATOM 1932 C C . LYS B 1 94 ? 20.875 20.047 5.855 1 95.5 94 LYS B C 1
ATOM 1934 O O . LYS B 1 94 ? 20.875 18.875 6.23 1 95.5 94 LYS B O 1
ATOM 1939 N N . GLN B 1 95 ? 21 20.453 4.586 1 95.19 95 GLN B N 1
ATOM 1940 C CA . GLN B 1 95 ? 21 19.484 3.486 1 95.19 95 GLN B CA 1
ATOM 1941 C C . GLN B 1 95 ? 22.234 18.578 3.557 1 95.19 95 GLN B C 1
ATOM 1943 O O . GLN B 1 95 ? 22.141 17.391 3.273 1 95.19 95 GLN B O 1
ATOM 1948 N N . GLU B 1 96 ? 23.328 19.125 3.918 1 94.44 96 GLU B N 1
ATOM 1949 C CA . GLU B 1 96 ? 24.594 18.406 3.926 1 94.44 96 GLU B CA 1
ATOM 1950 C C . GLU B 1 96 ? 24.609 17.312 5 1 94.44 96 GLU B C 1
ATOM 1952 O O . GLU B 1 96 ? 25.438 16.406 4.953 1 94.44 96 GLU B O 1
ATOM 1957 N N . ASP B 1 97 ? 23.688 17.422 5.945 1 96.25 97 ASP B N 1
ATOM 1958 C CA . ASP B 1 97 ? 23.641 16.469 7.055 1 96.25 97 ASP B CA 1
ATOM 1959 C C . ASP B 1 97 ? 22.891 15.211 6.66 1 96.25 97 ASP B C 1
ATOM 1961 O O . ASP B 1 97 ? 22.938 14.203 7.375 1 96.25 97 ASP B O 1
ATOM 1965 N N . ILE B 1 98 ? 22.266 15.234 5.523 1 96.44 98 ILE B N 1
ATOM 1966 C CA . ILE B 1 98 ? 21.516 14.062 5.074 1 96.44 98 ILE B CA 1
ATOM 1967 C C . ILE B 1 98 ? 22.453 13.062 4.414 1 96.44 98 ILE B C 1
ATOM 1969 O O . ILE B 1 98 ? 23.062 13.359 3.383 1 96.44 98 ILE B O 1
ATOM 1973 N N . THR B 1 99 ? 22.609 11.938 5.047 1 93.88 99 THR B N 1
ATOM 1974 C CA . THR B 1 99 ? 23.391 10.812 4.559 1 93.88 99 THR B CA 1
ATOM 1975 C C . THR B 1 99 ? 22.609 9.508 4.664 1 93.88 99 THR B C 1
ATOM 1977 O O . THR B 1 99 ? 21.438 9.516 5.023 1 93.88 99 THR B O 1
ATOM 1980 N N . ALA B 1 100 ? 23.281 8.438 4.301 1 90.62 100 ALA B N 1
ATOM 1981 C CA . ALA B 1 100 ? 22.656 7.129 4.438 1 90.62 100 ALA B CA 1
ATOM 1982 C C . ALA B 1 100 ? 22.266 6.852 5.887 1 90.62 100 ALA B C 1
ATOM 1984 O O . ALA B 1 100 ? 21.281 6.164 6.156 1 90.62 100 ALA B O 1
ATOM 1985 N N . LYS B 1 101 ? 22.984 7.445 6.777 1 90.38 101 LYS B N 1
ATOM 1986 C CA . LYS B 1 101 ? 22.75 7.23 8.203 1 90.38 101 LYS B CA 1
ATOM 1987 C C . LYS B 1 101 ? 21.484 7.93 8.672 1 90.38 101 LYS B C 1
ATOM 1989 O O . LYS B 1 101 ? 20.953 7.621 9.742 1 90.38 101 LYS B O 1
ATOM 1994 N N . SER B 1 102 ? 21.031 8.859 7.91 1 92.75 102 SER B N 1
ATOM 1995 C CA . SER B 1 102 ? 19.844 9.617 8.273 1 92.75 102 SER B CA 1
ATOM 1996 C C . SER B 1 102 ? 18.578 8.781 8.102 1 92.75 102 SER B C 1
ATOM 1998 O O . SER B 1 102 ? 17.516 9.148 8.602 1 92.75 102 SER B O 1
ATOM 2000 N N . VAL B 1 103 ? 18.719 7.672 7.375 1 90.12 103 VAL B N 1
ATOM 2001 C CA . VAL B 1 103 ? 17.578 6.773 7.203 1 90.12 103 VAL B CA 1
ATOM 2002 C C . VAL B 1 103 ? 17.5 5.816 8.391 1 90.12 103 VAL B C 1
ATOM 2004 O O . VAL B 1 103 ? 18.344 4.945 8.562 1 90.12 103 VAL B O 1
ATOM 2007 N N . ASP B 1 104 ? 16.5 6.016 9.117 1 88.19 104 ASP B N 1
ATOM 2008 C CA . ASP B 1 104 ? 16.312 5.188 10.305 1 88.19 104 ASP B CA 1
ATOM 2009 C C . ASP B 1 104 ? 15.812 3.795 9.938 1 88.19 104 ASP B C 1
ATOM 2011 O O . ASP B 1 104 ? 16.234 2.799 10.523 1 88.19 104 ASP B O 1
ATOM 2015 N N . SER B 1 105 ? 14.875 3.742 9.039 1 87.31 105 SER B N 1
ATOM 2016 C CA . SER B 1 105 ? 14.305 2.488 8.562 1 87.31 105 SER B CA 1
ATOM 2017 C C . SER B 1 105 ? 13.625 2.674 7.211 1 87.31 105 SER B C 1
ATOM 2019 O O . SER B 1 105 ? 13.438 3.803 6.75 1 87.31 105 SER B O 1
ATOM 2021 N N . VAL B 1 106 ? 13.453 1.572 6.613 1 88.62 106 VAL B N 1
ATOM 2022 C CA . VAL B 1 106 ? 12.727 1.575 5.348 1 88.62 106 VAL B CA 1
ATOM 2023 C C . VAL B 1 106 ? 11.484 0.693 5.461 1 88.62 106 VAL B C 1
ATOM 2025 O O . VAL B 1 106 ? 11.453 -0.244 6.262 1 88.62 106 VAL B O 1
ATOM 2028 N N . ARG B 1 107 ? 10.477 1.051 4.703 1 90 107 ARG B N 1
ATOM 2029 C CA . ARG B 1 107 ? 9.242 0.268 4.652 1 90 107 ARG B CA 1
ATOM 2030 C C . ARG B 1 107 ? 8.727 0.15 3.225 1 90 107 ARG B C 1
ATOM 2032 O O . ARG B 1 107 ? 9.055 0.975 2.369 1 90 107 ARG B O 1
ATOM 2039 N N . ILE B 1 108 ? 7.996 -0.936 3.059 1 92.88 108 ILE B N 1
ATOM 2040 C CA . ILE B 1 108 ? 7.328 -1.068 1.77 1 92.88 108 ILE B CA 1
ATOM 2041 C C . ILE B 1 108 ? 6.141 -0.108 1.702 1 92.88 108 ILE B C 1
ATOM 2043 O O . ILE B 1 108 ? 5.391 0.03 2.672 1 92.88 108 ILE B O 1
ATOM 2047 N N . TYR B 1 109 ? 6.152 0.492 0.611 1 91.69 109 TYR B N 1
ATOM 2048 C CA . TYR B 1 109 ? 5.09 1.437 0.285 1 91.69 109 TYR B CA 1
ATOM 2049 C C . TYR B 1 109 ? 4.348 1.008 -0.975 1 91.69 109 TYR B C 1
ATOM 2051 O O . TYR B 1 109 ? 4.957 0.508 -1.923 1 91.69 109 TYR B O 1
ATOM 2059 N N . PHE B 1 110 ? 3.025 1.273 -0.935 1 94.56 110 PHE B N 1
ATOM 2060 C CA . PHE B 1 110 ? 2.174 0.874 -2.049 1 94.56 110 PHE B CA 1
ATOM 2061 C C . PHE B 1 110 ? 1.338 2.051 -2.539 1 94.56 110 PHE B C 1
ATOM 2063 O O . PHE B 1 110 ? 0.75 2.779 -1.737 1 94.56 110 PHE B O 1
ATOM 2070 N N . GLN B 1 111 ? 1.31 2.195 -3.895 1 91.81 111 GLN B N 1
ATOM 2071 C CA . GLN B 1 111 ? 0.441 3.164 -4.551 1 91.81 111 GLN B CA 1
ATOM 2072 C C . GLN B 1 111 ? -0.512 2.477 -5.527 1 91.81 111 GLN B C 1
ATOM 2074 O O . GLN B 1 111 ? -0.079 1.916 -6.535 1 91.81 111 GLN B O 1
ATOM 2079 N N . ALA B 1 112 ? -1.812 2.58 -5.219 1 92 112 ALA B N 1
ATOM 2080 C CA . ALA B 1 112 ? -2.818 1.957 -6.074 1 92 112 ALA B CA 1
ATOM 2081 C C . ALA B 1 112 ? -2.85 2.615 -7.449 1 92 112 ALA B C 1
ATOM 2083 O O . ALA B 1 112 ? -2.682 3.83 -7.57 1 92 112 ALA B O 1
ATOM 2084 N N . ASN B 1 113 ? -3.107 1.77 -8.5 1 85.69 113 ASN B N 1
ATOM 2085 C CA . ASN B 1 113 ? -3.324 2.322 -9.828 1 85.69 113 ASN B CA 1
ATOM 2086 C C . ASN B 1 113 ? -4.676 3.029 -9.93 1 85.69 113 ASN B C 1
ATOM 2088 O O . ASN B 1 113 ? -5.609 2.697 -9.203 1 85.69 113 ASN B O 1
ATOM 2092 N N . LYS B 1 114 ? -4.926 4.262 -10.57 1 68.56 114 LYS B N 1
ATOM 2093 C CA . LYS B 1 114 ? -6.152 5.047 -10.711 1 68.56 114 LYS B CA 1
ATOM 2094 C C . LYS B 1 114 ? -7.348 4.152 -11.023 1 68.56 114 LYS B C 1
ATOM 2096 O O . LYS B 1 114 ? -8.477 4.457 -10.633 1 68.56 114 LYS B O 1
ATOM 2101 N N . GLU B 1 115 ? -7.215 2.951 -11.438 1 57.94 115 GLU B N 1
ATOM 2102 C CA . GLU B 1 115 ? -8.328 2.15 -11.93 1 57.94 115 GLU B CA 1
ATOM 2103 C C . GLU B 1 115 ? -9.234 1.707 -10.781 1 57.94 115 GLU B C 1
ATOM 2105 O O . GLU B 1 115 ? -10.445 1.527 -10.969 1 57.94 115 GLU B O 1
ATOM 2110 N N . LEU B 1 116 ? -8.82 1.417 -9.656 1 56.78 116 LEU B N 1
ATOM 2111 C CA . LEU B 1 116 ? -9.812 0.95 -8.695 1 56.78 116 LEU B CA 1
ATOM 2112 C C . LEU B 1 116 ? -10.555 2.125 -8.07 1 56.78 116 LEU B C 1
ATOM 2114 O O . LEU B 1 116 ? -11.289 1.951 -7.086 1 56.78 116 LEU B O 1
ATOM 2118 N N . LYS B 1 117 ? -10.102 3.4 -8.516 1 52.59 117 LYS B N 1
ATOM 2119 C CA . LYS B 1 117 ? -11.023 4.359 -7.914 1 52.59 117 LYS B CA 1
ATOM 2120 C C . LYS B 1 117 ? -12.469 3.881 -8.031 1 52.59 117 LYS B C 1
ATOM 2122 O O . LYS B 1 117 ? -13.062 3.939 -9.109 1 52.59 117 LYS B O 1
ATOM 2127 N N . ILE B 1 118 ? -12.766 2.902 -7.348 1 51.84 118 ILE B N 1
ATOM 2128 C CA . ILE B 1 118 ? -14.141 2.42 -7.277 1 51.84 118 ILE B CA 1
ATOM 2129 C C . ILE B 1 118 ? -15.094 3.6 -7.117 1 51.84 118 ILE B C 1
ATOM 2131 O O . ILE B 1 118 ? -15.125 4.246 -6.07 1 51.84 118 ILE B O 1
ATOM 2135 N N . THR B 1 119 ? -14.891 4.5 -8.023 1 48.03 119 THR B N 1
ATOM 2136 C CA . THR B 1 119 ? -15.828 5.613 -7.93 1 48.03 119 THR B CA 1
ATOM 2137 C C . THR B 1 119 ? -17.25 5.102 -7.719 1 48.03 119 THR B C 1
ATOM 2139 O O . THR B 1 119 ? -17.562 3.959 -8.055 1 48.03 119 THR B O 1
ATOM 2142 N N . LYS B 1 120 ? -17.969 5.875 -6.867 1 48.75 120 LYS B N 1
ATOM 2143 C CA . LYS B 1 120 ? -19.391 5.645 -6.617 1 48.75 120 LYS B CA 1
ATOM 2144 C C . LYS B 1 120 ? -20.062 4.992 -7.82 1 48.75 120 LYS B C 1
ATOM 2146 O O . LYS B 1 120 ? -20.953 4.152 -7.664 1 48.75 120 LYS B O 1
ATOM 2151 N N . THR B 1 121 ? -19.875 5.668 -8.953 1 41.94 121 THR B N 1
ATOM 2152 C CA . THR B 1 121 ? -20.641 5.277 -10.133 1 41.94 121 THR B CA 1
ATOM 2153 C C . THR B 1 121 ? -19.953 4.117 -10.852 1 41.94 121 THR B C 1
ATOM 2155 O O . THR B 1 121 ? -19.312 4.312 -11.891 1 41.94 121 THR B O 1
ATOM 2158 N N . ALA B 1 122 ? -19.109 3.537 -10.234 1 41.94 122 ALA B N 1
ATOM 2159 C CA . ALA B 1 122 ? -18.531 2.516 -11.094 1 41.94 122 ALA B CA 1
ATOM 2160 C C . ALA B 1 122 ? -19.609 1.801 -11.906 1 41.94 122 ALA B C 1
ATOM 2162 O O . ALA B 1 122 ? -20.594 1.308 -11.352 1 41.94 122 ALA B O 1
ATOM 2163 N N . THR B 1 123 ? -19.766 2.266 -13.023 1 38.75 123 THR B N 1
ATOM 2164 C CA . THR B 1 123 ? -20.625 1.853 -14.133 1 38.75 123 THR B CA 1
ATOM 2165 C C . THR B 1 123 ? -20.562 0.341 -14.328 1 38.75 123 THR B C 1
ATOM 2167 O O . THR B 1 123 ? -21.453 -0.25 -14.938 1 38.75 123 THR B O 1
ATOM 2170 N N . ARG B 1 124 ? -19.344 -0.255 -14.414 1 41.03 124 ARG B N 1
ATOM 2171 C CA . ARG B 1 124 ? -19.594 -1.608 -14.906 1 41.03 124 ARG B CA 1
ATOM 2172 C C . ARG B 1 124 ? -20.234 -2.471 -13.82 1 41.03 124 ARG B C 1
ATOM 2174 O O . ARG B 1 124 ? -19.906 -2.34 -12.641 1 41.03 124 ARG B O 1
ATOM 2181 N N . ALA B 1 125 ? -21.297 -3.164 -14.031 1 41.88 125 ALA B N 1
ATOM 2182 C CA . ALA B 1 125 ? -22.234 -4.051 -13.328 1 41.88 125 ALA B CA 1
ATOM 2183 C C . ALA B 1 125 ? -21.547 -4.738 -12.148 1 41.88 125 ALA B C 1
ATOM 2185 O O . ALA B 1 125 ? -22.141 -4.914 -11.086 1 41.88 125 ALA B O 1
ATOM 2186 N N . GLY B 1 126 ? -20.25 -5.16 -12.086 1 46.44 126 GLY B N 1
ATOM 2187 C CA . GLY B 1 126 ? -19.625 -6.066 -11.133 1 46.44 126 GLY B CA 1
ATOM 2188 C C . GLY B 1 126 ? -18.922 -5.348 -10 1 46.44 126 GLY B C 1
ATOM 2189 O O . GLY B 1 126 ? -18.484 -5.977 -9.031 1 46.44 126 GLY B O 1
ATOM 2190 N N . GLU B 1 127 ? -18.516 -4.059 -10.125 1 55.97 127 GLU B N 1
ATOM 2191 C CA . GLU B 1 127 ? -17.734 -3.398 -9.078 1 55.97 127 GLU B CA 1
ATOM 2192 C C . GLU B 1 127 ? -18.609 -2.426 -8.281 1 55.97 127 GLU B C 1
ATOM 2194 O O . GLU B 1 127 ? -18.266 -1.243 -8.164 1 55.97 127 GLU B O 1
ATOM 2199 N N . LYS B 1 128 ? -19.656 -2.84 -7.93 1 63.28 128 LYS B N 1
ATOM 2200 C CA . LYS B 1 128 ? -20.531 -1.946 -7.172 1 63.28 128 LYS B CA 1
ATOM 2201 C C . LYS B 1 128 ? -20.141 -1.924 -5.695 1 63.28 128 LYS B C 1
ATOM 2203 O O . LYS B 1 128 ? -19.906 -2.975 -5.094 1 63.28 128 LYS B O 1
ATOM 2208 N N . LEU B 1 129 ? -19.719 -0.718 -5.141 1 78.06 129 LEU B N 1
ATOM 2209 C CA . LEU B 1 129 ? -19.438 -0.529 -3.723 1 78.06 129 LEU B CA 1
ATOM 2210 C C . LEU B 1 129 ? -20.688 -0.038 -2.982 1 78.06 129 LEU B C 1
ATOM 2212 O O . LEU B 1 129 ? -21.297 0.952 -3.381 1 78.06 129 LEU B O 1
ATOM 2216 N N . ASP B 1 130 ? -21.219 -0.863 -2.098 1 83.88 130 ASP B N 1
ATOM 2217 C CA . ASP B 1 130 ? -22.297 -0.445 -1.201 1 83.88 130 ASP B CA 1
ATOM 2218 C C . ASP B 1 130 ? -21.75 -0.016 0.156 1 83.88 130 ASP B C 1
ATOM 2220 O O . ASP B 1 130 ? -21.078 -0.797 0.835 1 83.88 130 ASP B O 1
ATOM 2224 N N . LEU B 1 131 ? -22.109 1.246 0.527 1 90.25 131 LEU B N 1
ATOM 2225 C CA . LEU B 1 131 ? -21.625 1.786 1.792 1 90.25 131 LEU B CA 1
ATOM 2226 C C . LEU B 1 131 ? -22.75 1.862 2.82 1 90.25 131 LEU B C 1
ATOM 2228 O O . LEU B 1 131 ? -23.844 2.32 2.51 1 90.25 131 LEU B O 1
ATOM 2232 N N . ILE B 1 132 ? -22.469 1.395 3.979 1 90.62 132 ILE B N 1
ATOM 2233 C CA . ILE B 1 132 ? -23.438 1.474 5.062 1 90.62 132 ILE B CA 1
ATOM 2234 C C . ILE B 1 132 ? -22.766 2.023 6.32 1 90.62 132 ILE B C 1
ATOM 2236 O O . ILE B 1 132 ? -21.625 1.67 6.625 1 90.62 132 ILE B O 1
ATOM 2240 N N . SER B 1 133 ? -23.484 2.842 7.027 1 93.56 133 SER B N 1
ATOM 2241 C CA . SER B 1 133 ? -22.922 3.365 8.266 1 93.56 133 SER B CA 1
ATOM 2242 C C . SER B 1 133 ? -22.828 2.279 9.336 1 93.56 133 SER B C 1
ATOM 2244 O O . SER B 1 133 ? -23.625 1.35 9.359 1 93.56 133 SER B O 1
ATOM 2246 N N . LEU B 1 134 ? -21.891 2.457 10.203 1 93.69 134 LEU B N 1
ATOM 2247 C CA . LEU B 1 134 ? -21.719 1.513 11.297 1 93.69 134 LEU B CA 1
ATOM 2248 C C . LEU B 1 134 ? -23 1.434 12.141 1 93.69 134 LEU B C 1
ATOM 2250 O O . LEU B 1 134 ? -23.422 0.344 12.539 1 93.69 134 LEU B O 1
ATOM 2254 N N . ASP B 1 135 ? -23.547 2.57 12.43 1 91.56 135 ASP B N 1
ATOM 2255 C CA . ASP B 1 135 ? -24.766 2.625 13.227 1 91.56 135 ASP B CA 1
ATOM 2256 C C . ASP B 1 135 ? -25.875 1.813 12.578 1 91.56 135 ASP B C 1
ATOM 2258 O O . ASP B 1 135 ? -26.562 1.042 13.25 1 91.56 135 ASP B O 1
ATOM 2262 N N . ASP B 1 136 ? -26.047 2.039 11.336 1 90.31 136 ASP B N 1
ATOM 2263 C CA . ASP B 1 136 ? -27.094 1.322 10.602 1 90.31 136 ASP B CA 1
ATOM 2264 C C . ASP B 1 136 ? -26.797 -0.176 10.562 1 90.31 136 ASP B C 1
ATOM 2266 O O . ASP B 1 136 ? -27.719 -0.994 10.625 1 90.31 136 ASP B O 1
ATOM 2270 N N . TYR B 1 137 ? -25.562 -0.498 10.43 1 88.94 137 TYR B N 1
ATOM 2271 C CA . TYR B 1 137 ? -25.156 -1.897 10.414 1 88.94 137 TYR B CA 1
ATOM 2272 C C . TYR B 1 137 ? -25.484 -2.576 11.734 1 88.94 137 TYR B C 1
ATOM 2274 O O . TYR B 1 137 ? -26 -3.699 11.758 1 88.94 137 TYR B O 1
ATOM 2282 N N . LEU B 1 138 ? -25.188 -1.913 12.805 1 89.62 138 LEU B N 1
ATOM 2283 C CA . LEU B 1 138 ? -25.391 -2.471 14.133 1 89.62 138 LEU B CA 1
ATOM 2284 C C . LEU B 1 138 ? -26.891 -2.564 14.461 1 89.62 138 LEU B C 1
ATOM 2286 O O . LEU B 1 138 ? -27.312 -3.479 15.172 1 89.62 138 LEU B O 1
ATOM 2290 N N . LYS B 1 139 ? -27.688 -1.732 14 1 87.69 139 LYS B N 1
ATOM 2291 C CA . LYS B 1 139 ? -29.125 -1.767 14.195 1 87.69 139 LYS B CA 1
ATOM 2292 C C . LYS B 1 139 ? -29.75 -2.939 13.445 1 87.69 139 LYS B C 1
AT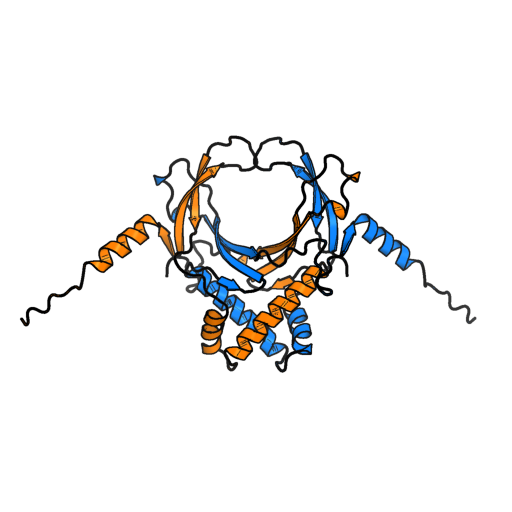OM 2294 O O . LYS B 1 139 ? -30.672 -3.582 13.945 1 87.69 139 LYS B O 1
ATOM 2299 N N . GLY B 1 140 ? -29.328 -3.092 12.258 1 77.56 140 GLY B N 1
ATOM 2300 C CA . GLY B 1 140 ? -29.828 -4.223 11.492 1 77.56 140 GLY B CA 1
ATOM 2301 C C . GLY B 1 140 ? -29.422 -5.562 12.07 1 77.56 140 GLY B C 1
ATOM 2302 O O . GLY B 1 140 ? -30.203 -6.52 12.039 1 77.56 140 GLY B O 1
ATOM 2303 N N . ALA B 1 141 ? -28.281 -5.645 12.57 1 66.44 141 ALA B N 1
ATOM 2304 C CA . ALA B 1 141 ? -27.797 -6.871 13.203 1 66.44 141 ALA B CA 1
ATOM 2305 C C . ALA B 1 141 ? -28.594 -7.164 14.484 1 66.44 141 ALA B C 1
ATOM 2307 O O . ALA B 1 141 ? -28.828 -8.328 14.82 1 66.44 141 ALA B O 1
ATOM 2308 N N . ALA B 1 142 ? -28.969 -6.176 15.195 1 61.03 142 ALA B N 1
ATOM 2309 C CA . ALA B 1 142 ? -29.766 -6.332 16.422 1 61.03 142 ALA B CA 1
ATOM 2310 C C . ALA B 1 142 ? -31.188 -6.773 16.094 1 61.03 142 ALA B C 1
ATOM 2312 O O . ALA B 1 142 ? -31.766 -7.59 16.812 1 61.03 142 ALA B O 1
ATOM 2313 N N . ASP B 1 143 ? -31.75 -6.199 15.148 1 58.25 143 ASP B N 1
ATOM 2314 C CA . ASP B 1 143 ? -33.125 -6.523 14.789 1 58.25 143 ASP B CA 1
ATOM 2315 C C . ASP B 1 143 ? -33.219 -7.918 14.172 1 58.25 143 ASP B C 1
ATOM 2317 O O . ASP B 1 143 ? -34.25 -8.578 14.266 1 58.25 143 ASP B O 1
ATOM 2321 N N . GLY B 1 144 ? -32.219 -8.391 13.484 1 52.62 144 GLY B N 1
ATOM 2322 C CA . GLY B 1 144 ? -32.25 -9.719 12.891 1 52.62 144 GLY B CA 1
ATOM 2323 C C . GLY B 1 144 ? -32.125 -10.836 13.906 1 52.62 144 GLY B C 1
ATOM 2324 O O . GLY B 1 144 ? -32.25 -12.008 13.57 1 52.62 144 GLY B O 1
ATOM 2325 N N . GLY B 1 145 ? -31.609 -10.703 15.125 1 46.56 145 GLY B N 1
ATOM 2326 C CA . GLY B 1 145 ? -31.641 -11.711 16.1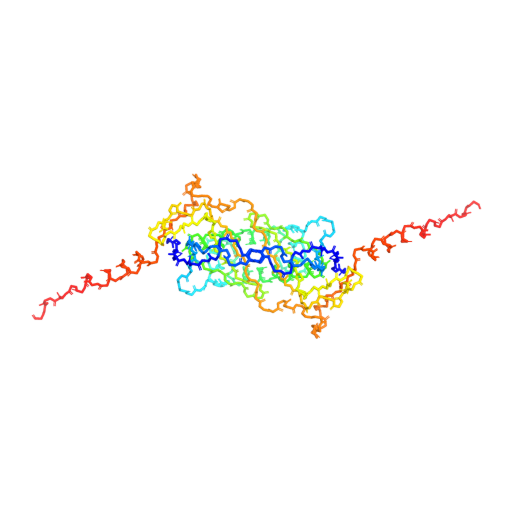72 1 46.56 145 GLY B CA 1
ATOM 2327 C C . GLY B 1 145 ? -33.031 -12 16.688 1 46.56 145 GLY B C 1
ATOM 2328 O O . GLY B 1 145 ? -33.25 -13.047 17.297 1 46.56 145 GLY B O 1
ATOM 2329 N N . ASN B 1 146 ? -33.875 -11.055 16.891 1 41.5 146 ASN B N 1
ATOM 2330 C CA . ASN B 1 146 ? -35.094 -11.328 17.609 1 41.5 146 ASN B CA 1
ATOM 2331 C C . ASN B 1 146 ? -36.125 -12 16.703 1 41.5 146 ASN B C 1
ATOM 2333 O O . ASN B 1 146 ? -37.281 -12.188 17.109 1 41.5 146 ASN B O 1
ATOM 2337 N N . GLY B 1 147 ? -36.031 -12.086 15.438 1 37.31 147 GLY B N 1
ATOM 2338 C CA . GLY B 1 147 ? -37.219 -12.633 14.805 1 37.31 147 GLY B CA 1
ATOM 2339 C C . GLY B 1 147 ? -37.469 -14.094 15.148 1 37.31 147 GLY B C 1
ATOM 2340 O O . GLY B 1 147 ? -38.562 -14.477 15.547 1 37.31 147 GLY B O 1
ATOM 2341 N N . ASP B 1 148 ? -36.75 -15.117 14.523 1 36.44 148 ASP B N 1
ATOM 2342 C CA . ASP B 1 148 ? -37.406 -16.406 14.289 1 36.44 148 ASP B CA 1
ATOM 2343 C C . ASP B 1 148 ? -37.25 -17.328 15.5 1 36.44 148 ASP B C 1
ATOM 2345 O O . ASP B 1 148 ? -36.5 -18.297 15.461 1 36.44 148 ASP B O 1
ATOM 2349 N N . ILE B 1 149 ? -37.031 -16.875 16.75 1 36.94 149 ILE B N 1
ATOM 2350 C CA . ILE B 1 149 ? -37.312 -17.906 17.75 1 36.94 149 ILE B CA 1
ATOM 2351 C C . ILE B 1 149 ? -38.781 -18.281 17.688 1 36.94 149 ILE B C 1
ATOM 2353 O O . ILE B 1 149 ? -39.656 -17.5 18.062 1 36.94 149 ILE B O 1
ATOM 2357 N N . VAL B 1 150 ? -39.281 -18.891 16.625 1 36.06 150 VAL B N 1
ATOM 2358 C CA . VAL B 1 150 ? -40.562 -19.578 16.562 1 36.06 150 VAL B CA 1
ATOM 2359 C C . VAL B 1 150 ? -40.656 -20.641 17.672 1 36.06 150 VAL B C 1
ATOM 2361 O O . VAL B 1 150 ? -39.781 -21.5 17.766 1 36.06 150 VAL B O 1
ATOM 2364 N N . ASP B 1 151 ? -41.188 -20.312 18.797 1 34.94 151 ASP B N 1
ATOM 2365 C CA . ASP B 1 151 ? -41.688 -21.188 19.859 1 34.94 151 ASP B CA 1
ATOM 2366 C C . ASP B 1 151 ? -42.5 -22.344 19.297 1 34.94 151 ASP B C 1
ATOM 2368 O O . ASP B 1 151 ? -43.469 -22.125 18.562 1 34.94 151 ASP B O 1
ATOM 2372 N N . ASP B 1 152 ? -41.875 -23.438 18.953 1 35 152 ASP B N 1
ATOM 2373 C CA . ASP B 1 152 ? -42.562 -24.703 18.688 1 35 152 ASP B CA 1
ATOM 2374 C C . ASP B 1 152 ? -43.531 -25.047 19.828 1 35 152 ASP B C 1
ATOM 2376 O O . ASP B 1 152 ? -43.125 -25.188 20.984 1 35 152 ASP B O 1
ATOM 2380 N N . PRO B 1 153 ? -44.812 -24.625 19.734 1 37.5 153 PRO B N 1
ATOM 2381 C CA . PRO B 1 153 ? -45.875 -24.953 20.703 1 37.5 153 PRO B CA 1
ATOM 2382 C C . PRO B 1 153 ? -46 -26.453 20.953 1 37.5 153 PRO B C 1
ATOM 2384 O O . PRO B 1 153 ? -46.906 -26.875 21.656 1 37.5 153 PRO B O 1
ATOM 2387 N N . THR B 1 154 ? -45.344 -27.328 20.234 1 32.22 154 THR B N 1
ATOM 2388 C CA . THR B 1 154 ? -45.812 -28.703 20.453 1 32.22 154 THR B CA 1
ATOM 2389 C C . THR B 1 154 ? -45.469 -29.172 21.859 1 32.22 154 THR B C 1
ATOM 2391 O O . THR B 1 154 ? -45.719 -30.312 22.219 1 32.22 154 THR B O 1
ATOM 2394 N N . ALA B 1 155 ? -45.281 -28.281 22.859 1 22.48 155 ALA B N 1
ATOM 2395 C CA . ALA B 1 155 ? -45.406 -28.906 24.172 1 22.48 155 ALA B CA 1
ATOM 2396 C C . ALA B 1 155 ? -46.844 -28.859 24.672 1 22.48 155 ALA B C 1
ATOM 2398 O O . ALA B 1 155 ? -47.562 -27.906 24.391 1 22.48 155 ALA B O 1
#

Solvent-accessible surface area (backbone atoms only — not comparable to full-atom values): 17189 Å² total; per-residue (Å²): 107,52,25,31,28,42,83,42,81,40,56,71,38,61,23,30,63,84,36,64,66,23,25,34,66,40,56,48,60,81,73,77,63,42,42,56,67,61,51,23,53,60,47,32,78,78,42,94,54,50,48,68,55,47,44,49,53,51,51,49,47,54,54,50,50,50,53,43,35,46,37,22,35,32,39,40,39,88,97,50,27,34,39,33,58,39,53,38,60,86,52,34,85,44,70,86,69,61,50,68,81,46,47,61,30,34,36,66,36,64,47,54,47,79,74,59,46,42,34,86,73,42,71,64,88,85,54,65,75,44,65,42,46,46,69,60,52,53,52,52,56,56,59,67,67,70,58,81,75,69,76,77,63,88,115,106,54,26,32,27,40,81,42,81,40,55,70,38,62,24,30,63,86,34,64,63,24,26,34,65,40,55,48,60,81,75,80,63,41,40,56,66,62,51,24,53,61,49,33,79,78,43,95,53,51,48,68,54,48,44,49,52,52,50,49,46,52,53,51,51,50,54,43,37,46,38,21,34,32,40,39,39,88,97,49,25,34,38,34,60,39,54,38,62,86,50,34,85,45,71,88,68,62,50,67,79,45,48,62,30,34,38,65,36,65,46,54,44,79,78,57,47,43,32,74,73,40,71,61,89,84,55,64,71,44,65,40,46,46,69,58,51,54,50,51,57,58,58,66,67,68,58,83,74,71,78,76,67,87,113

Nearest PDB structures (foldseek):
  5lvt-assembly2_B  TM=7.755E-01  e=2.070E-04  Lactococcus lactis subsp. lactis Il1403
  1p78-assembly1_B  TM=7.300E-01  e=1.532E-03  Anabaena sp.
  8flj-assembly1_E  TM=6.876E-01  e=1.736E-03  Pseudomonas aeruginosa PA14
  4qju-assembly1_B  TM=7.412E-01  e=6.873E-03  Staphylococcus aureus subsp. aureus Mu50
  1hue-assembly1_B  TM=7.131E-01  e=2.119E-02  Geobacillus stearothermophilus

Organism: Bacteroides fragilis (strain ATCC 25285 / DSM 2151 / CCUG 4856 / JCM 11019 / LMG 10263 / NCTC 9343 / Onslow / VPI 2553 / EN-2) (NCBI:txid272559)